Protein AF-0000000074693958 (afdb_homodimer)

Sequence (284 aa):
METLSELQTKTRKVGLLSASKRSFFAANQPAAGAGHENVNGAVVKQLIEEVLVRTLTDVTYDQTVCRDLSLRISEEVKSQVKQLGFDRYKIVCITHIGSKMSQGIKIGSLCCWDANNDNFTECSFANRSLFAVTLVFGVYQEMETLSELQTKTRKVGLLSASKRSFFAANQPAAGAGHENVNGAVVKQLIEEVLVRTLTDVTYDQTVCRDLSLRISEEVKSQVKQLGFDRYKIVCITHIGSKMSQGIKIGSLCCWDANNDNFTECSFANRSLFAVTLVFGVYQE

Nearest PDB structures (foldseek):
  8glv-assembly1_AS  TM=9.065E-01  e=3.228E-11  Chlamydomonas reinhardtii
  8j07-assembly1_r7  TM=9.419E-01  e=4.448E-11  Homo sapiens
  8j07-assembly1_l7  TM=9.628E-01  e=2.072E-10  Homo sapiens
  8glv-assembly1_Lr  TM=9.361E-01  e=6.161E-10  Chlamydomonas reinhardtii
  8rgi-assembly1_B  TM=8.804E-01  e=2.221E-09  Homo sapiens

pLDDT: mean 76.12, std 27.65, range [22.28, 98.69]

Foldseek 3Di:
DPDPPDPPPPPVCLVDPPPPPPVCVPPCPDDPDDPLPFLPQVVLQVLLVVLCCVQPQPPADDDVVVVVSQVVSQVVSVVVSVVVPNVQWDKDKGKDKDFSVDPDDDDDDDDDADSHRKDKYKDKDDDPTMIMIMMMIIHGHD/DPDPPDPPPPPVCLVDPPPPPVVCVPPCPDDPDDPLPFLPQVVLQVLLVVLCCVQPQPPADDDVVVVVSQVVSQVVSVVVSVVVPNVQWDKDKGKDKAFSVDPDDDDDDDDDADSHRKDKYKDKDDDPTMIMIMMMIIHGHD

Radius of gyration: 20.68 Å; Cα contacts (8 Å, |Δi|>4): 463; chains: 2; bounding box: 77×60×39 Å

Secondary structure (DSSP, 8-state):
---S-------------------GGGS----S-S------HHHHHHHHHHHHHHHHTTPPP-HHHHHHHHHHHHHHHHHHHHTT--TTEEEEEEEEEEETTSS-EEEEEEEES-TTT-EEEEEEEE-SSEEEEEEEEEEE--/---S----------------S--GGGS----S-S------HHHHHHHHHHHHHHHHTTPPP-HHHHHHHHHHHHHHHHHHHHHT--TTEEEEEEEEEEETTSS-EEEEEEEES-TTT-EEEEEEEE-SSEEEEEEEEEEE--

Organism: Acropora cervicornis (NCBI:txid6130)

Structure (mmCIF, N/CA/C/O backbone):
data_AF-0000000074693958-model_v1
#
loop_
_entity.id
_entity.type
_entity.pdbx_description
1 polymer 'Dynein light chain Tctex-type 5-B'
#
loop_
_atom_site.group_PDB
_atom_site.id
_atom_site.type_symbol
_atom_site.label_atom_id
_atom_site.label_alt_id
_atom_site.label_comp_id
_atom_site.label_asym_id
_atom_site.label_entity_id
_atom_site.label_seq_id
_atom_site.pdbx_PDB_ins_code
_atom_site.Cartn_x
_atom_site.Cartn_y
_atom_site.Cartn_z
_atom_site.occupancy
_atom_site.B_iso_or_equiv
_atom_site.auth_seq_id
_atom_site.auth_comp_id
_atom_site.auth_asym_id
_atom_site.auth_atom_id
_atom_site.pdbx_PDB_model_num
ATOM 1 N N . MET A 1 1 ? -40.531 29.688 17.844 1 28.61 1 MET A N 1
ATOM 2 C CA . MET A 1 1 ? -40.969 28.969 16.656 1 28.61 1 MET A CA 1
ATOM 3 C C . MET A 1 1 ? -39.906 29.016 15.57 1 28.61 1 MET A C 1
ATOM 5 O O . MET A 1 1 ? -40.062 29.766 14.594 1 28.61 1 MET A O 1
ATOM 9 N N . GLU A 1 2 ? -38.594 29.219 16.016 1 35.44 2 GLU A N 1
ATOM 10 C CA . GLU A 1 2 ? -37.312 29.422 15.32 1 35.44 2 GLU A CA 1
ATOM 11 C C . GLU A 1 2 ? -37.062 28.344 14.273 1 35.44 2 GLU A C 1
ATOM 13 O O . GLU A 1 2 ? -37.062 27.156 14.586 1 35.44 2 GLU A O 1
ATOM 18 N N . THR A 1 3 ? -37.438 28.609 13.062 1 31.28 3 THR A N 1
ATOM 19 C CA . THR A 1 3 ? -37.625 27.859 11.828 1 31.28 3 THR A CA 1
ATOM 20 C C . THR A 1 3 ? -36.406 27.047 11.477 1 31.28 3 THR A C 1
ATOM 22 O O . THR A 1 3 ? -35.281 27.375 11.914 1 31.28 3 THR A O 1
ATOM 25 N N . LEU A 1 4 ? -36.5 25.734 10.984 1 33 4 LEU A N 1
ATOM 26 C CA . LEU A 1 4 ? -35.812 24.594 10.367 1 33 4 LEU A CA 1
ATOM 27 C C . LEU A 1 4 ? -34.844 25.047 9.297 1 33 4 LEU A C 1
ATOM 29 O O . LEU A 1 4 ? -34.219 24.234 8.625 1 33 4 LEU A O 1
ATOM 33 N N . SER A 1 5 ? -34.781 26.266 8.883 1 29.69 5 SER A N 1
ATOM 34 C CA . SER A 1 5 ? -34.188 26.703 7.617 1 29.69 5 SER A CA 1
ATOM 35 C C . SER A 1 5 ? -32.656 26.5 7.637 1 29.69 5 SER A C 1
ATOM 37 O O . SER A 1 5 ? -32.094 26.031 6.656 1 29.69 5 SER A O 1
ATOM 39 N N . GLU A 1 6 ? -31.938 27.391 8.359 1 29.98 6 GLU A N 1
ATOM 40 C CA . GLU A 1 6 ? -30.594 27.812 7.945 1 29.98 6 GLU A CA 1
ATOM 41 C C . GLU A 1 6 ? -29.578 26.703 8.148 1 29.98 6 GLU A C 1
ATOM 43 O O . GLU A 1 6 ? -28.375 26.984 8.289 1 29.98 6 GLU A O 1
ATOM 48 N N . LEU A 1 7 ? -29.938 25.609 8.68 1 28.64 7 LEU A N 1
ATOM 49 C CA . LEU A 1 7 ? -28.891 24.625 8.914 1 28.64 7 LEU A CA 1
ATOM 50 C C . LEU A 1 7 ? -28.156 24.297 7.617 1 28.64 7 LEU A C 1
ATOM 52 O O . LEU A 1 7 ? -28.609 23.438 6.848 1 28.64 7 LEU A O 1
ATOM 56 N N . GLN A 1 8 ? -28.031 25.297 6.777 1 26.12 8 GLN A N 1
ATOM 57 C CA . GLN A 1 8 ? -27.266 25.094 5.555 1 26.12 8 GLN A CA 1
ATOM 58 C C . GLN A 1 8 ? -25.938 24.391 5.852 1 26.12 8 GLN A C 1
ATOM 60 O O . GLN A 1 8 ? -25.156 24.859 6.684 1 26.12 8 GLN A O 1
ATOM 65 N N . THR A 1 9 ? -25.938 23.109 5.68 1 28.58 9 THR A N 1
ATOM 66 C CA . THR A 1 9 ? -24.922 22.078 5.805 1 28.58 9 THR A CA 1
ATOM 67 C C . THR A 1 9 ? -23.641 22.484 5.086 1 28.58 9 THR A C 1
ATOM 69 O O . THR A 1 9 ? -23.641 22.672 3.867 1 28.58 9 THR A O 1
ATOM 72 N N . LYS A 1 10 ? -22.875 23.359 5.691 1 30.56 10 LYS A N 1
ATOM 73 C CA . LYS A 1 10 ? -21.531 23.719 5.238 1 30.56 10 LYS A CA 1
ATOM 74 C C . LYS A 1 10 ? -20.797 22.484 4.723 1 30.56 10 LYS A C 1
ATOM 76 O O . LYS A 1 10 ? -20.453 21.594 5.496 1 30.56 10 LYS A O 1
ATOM 81 N N . THR A 1 11 ? -21.203 21.938 3.578 1 25.38 11 THR A N 1
ATOM 82 C CA . THR A 1 11 ? -20.484 20.922 2.822 1 25.38 11 THR A CA 1
ATOM 83 C C . THR A 1 11 ? -19.047 21.359 2.576 1 25.38 11 THR A C 1
ATOM 85 O O . THR A 1 11 ? -18.797 22.328 1.842 1 25.38 11 THR A O 1
ATOM 88 N N . ARG A 1 12 ? -18.328 21.641 3.629 1 22.28 12 ARG A N 1
ATOM 89 C CA . ARG A 1 12 ? -16.922 21.906 3.385 1 22.28 12 ARG A CA 1
ATOM 90 C C . ARG A 1 12 ? -16.359 20.953 2.332 1 22.28 12 ARG A C 1
ATOM 92 O O . ARG A 1 12 ? -16.484 19.734 2.465 1 22.28 12 ARG A O 1
ATOM 99 N N . LYS A 1 13 ? -16.188 21.453 1.141 1 24.94 13 LYS A N 1
ATOM 100 C CA . LYS A 1 13 ? -15.531 20.828 -0.01 1 24.94 13 LYS A CA 1
ATOM 101 C C . LYS A 1 13 ? -14.234 20.141 0.397 1 24.94 13 LYS A C 1
ATOM 103 O O . LYS A 1 13 ? -13.289 20.812 0.833 1 24.94 13 LYS A O 1
ATOM 108 N N . VAL A 1 14 ? -14.352 19.125 1.101 1 25.2 14 VAL A N 1
ATOM 109 C CA . VAL A 1 14 ? -13.164 18.281 1.173 1 25.2 14 VAL A CA 1
ATOM 110 C C . VAL A 1 14 ? -12.469 18.25 -0.189 1 25.2 14 VAL A C 1
ATOM 112 O O . VAL A 1 14 ? -13.109 17.953 -1.207 1 25.2 14 VAL A O 1
ATOM 115 N N . GLY A 1 15 ? -11.664 19.234 -0.42 1 26.53 15 GLY A N 1
ATOM 116 C CA . GLY A 1 15 ? -10.852 19.172 -1.626 1 26.53 15 GLY A CA 1
ATOM 117 C C . GLY A 1 15 ? -10.492 17.75 -2.023 1 26.53 15 GLY A C 1
ATOM 118 O O . GLY A 1 15 ? -9.75 17.078 -1.312 1 26.53 15 GLY A O 1
ATOM 119 N N . LEU A 1 16 ? -11.406 17.016 -2.398 1 27.94 16 LEU A N 1
ATOM 120 C CA . LEU A 1 16 ? -11.406 15.68 -2.988 1 27.94 16 LEU A CA 1
ATOM 121 C C . LEU A 1 16 ? -10.266 15.531 -3.992 1 27.94 16 LEU A C 1
ATOM 123 O O . LEU A 1 16 ? -9.93 16.484 -4.699 1 27.94 16 LEU A O 1
ATOM 127 N N . LEU A 1 17 ? -9.609 14.359 -3.865 1 29.16 17 LEU A N 1
ATOM 128 C CA . LEU A 1 17 ? -8.734 13.703 -4.828 1 29.16 17 LEU A CA 1
ATOM 129 C C . LEU A 1 17 ? -9.266 13.875 -6.25 1 29.16 17 LEU A C 1
ATOM 131 O O . LEU A 1 17 ? -10.391 13.477 -6.543 1 29.16 17 LEU A O 1
ATOM 135 N N . SER A 1 18 ? -9.172 14.969 -6.707 1 26.44 18 SER A N 1
ATOM 136 C CA . SER A 1 18 ? -9.461 14.945 -8.133 1 26.44 18 SER A CA 1
ATOM 137 C C . SER A 1 18 ? -8.883 13.703 -8.797 1 26.44 18 SER A C 1
ATOM 139 O O . SER A 1 18 ? -7.68 13.445 -8.711 1 26.44 18 SER A O 1
ATOM 141 N N . ALA A 1 19 ? -9.703 12.742 -8.914 1 26.73 19 ALA A N 1
ATOM 142 C CA . ALA A 1 19 ? -9.523 11.57 -9.766 1 26.73 19 ALA A CA 1
ATOM 143 C C . ALA A 1 19 ? -9.07 11.977 -11.164 1 26.73 19 ALA A C 1
ATOM 145 O O . ALA A 1 19 ? -9.875 12.438 -11.977 1 26.73 19 ALA A O 1
ATOM 146 N N . SER A 1 20 ? -8.227 12.773 -11.359 1 24.67 20 SER A N 1
ATOM 147 C CA . SER A 1 20 ? -7.812 12.617 -12.742 1 24.67 20 SER A CA 1
ATOM 148 C C . SER A 1 20 ? -7.617 11.148 -13.102 1 24.67 20 SER A C 1
ATOM 150 O O . SER A 1 20 ? -7.109 10.367 -12.289 1 24.67 20 SER A O 1
ATOM 152 N N . LYS A 1 21 ? -8.445 10.625 -14.047 1 26.94 21 LYS A N 1
ATOM 153 C CA . LYS A 1 21 ? -8.539 9.297 -14.656 1 26.94 21 LYS A CA 1
ATOM 154 C C . LYS A 1 21 ? -7.16 8.742 -15 1 26.94 21 LYS A C 1
ATOM 156 O O . LYS A 1 21 ? -7.043 7.758 -15.727 1 26.94 21 LYS A O 1
ATOM 161 N N . ARG A 1 22 ? -6.18 9.359 -14.727 1 28.16 22 ARG A N 1
ATOM 162 C CA . ARG A 1 22 ? -5.188 8.453 -15.297 1 28.16 22 ARG A CA 1
ATOM 163 C C . ARG A 1 22 ? -5.305 7.062 -14.68 1 28.16 22 ARG A C 1
ATOM 165 O O . ARG A 1 22 ? -4.855 6.836 -13.555 1 28.16 22 ARG A O 1
ATOM 172 N N . SER A 1 23 ? -6.52 6.527 -14.516 1 28.45 23 SER A N 1
ATOM 173 C CA . SER A 1 23 ? -6.871 5.121 -14.336 1 28.45 23 SER A CA 1
ATOM 174 C C . SER A 1 23 ? -5.91 4.211 -15.086 1 28.45 23 SER A C 1
ATOM 176 O O . SER A 1 23 ? -5.973 4.113 -16.312 1 28.45 23 SER A O 1
ATOM 178 N N . PHE A 1 24 ? -4.703 4.387 -14.914 1 30.59 24 PHE A N 1
ATOM 179 C CA . PHE A 1 24 ? -3.906 3.438 -15.68 1 30.59 24 PHE A CA 1
ATOM 180 C C . PHE A 1 24 ? -4.504 2.037 -15.602 1 30.59 24 PHE A C 1
ATOM 182 O O . PHE A 1 24 ? -3.906 1.073 -16.078 1 30.59 24 PHE A O 1
ATOM 189 N N . PHE A 1 25 ? -5.215 1.8 -14.461 1 33.72 25 PHE A N 1
ATOM 190 C CA . PHE A 1 25 ? -5.801 0.468 -14.383 1 33.72 25 PHE A CA 1
ATOM 191 C C . PHE A 1 25 ? -6.816 0.25 -15.492 1 33.72 25 PHE A C 1
ATOM 193 O O . PHE A 1 25 ? -7.68 -0.624 -15.391 1 33.72 25 PHE A O 1
ATOM 200 N N . ALA A 1 26 ? -7.105 1.228 -16.297 1 30.45 26 ALA A N 1
ATOM 201 C CA . ALA A 1 26 ? -8.203 0.983 -17.219 1 30.45 26 ALA A CA 1
ATOM 202 C C . ALA A 1 26 ? -7.949 -0.271 -18.047 1 30.45 26 ALA A C 1
ATOM 204 O O . ALA A 1 26 ? -8.758 -0.628 -18.906 1 30.45 26 ALA A O 1
ATOM 205 N N . ALA A 1 27 ? -6.609 -0.495 -18.312 1 31.84 27 ALA A N 1
ATOM 206 C CA . ALA A 1 27 ? -6.668 -1.257 -19.562 1 31.84 27 ALA A CA 1
ATOM 207 C C . ALA A 1 27 ? -7.586 -2.469 -19.422 1 31.84 27 ALA A C 1
ATOM 209 O O . ALA A 1 27 ? -8.586 -2.586 -20.125 1 31.84 27 ALA A O 1
ATOM 210 N N . ASN A 1 28 ? -6.832 -3.688 -19.438 1 31.3 28 ASN A N 1
ATOM 211 C CA . ASN A 1 28 ? -7.434 -4.91 -19.953 1 31.3 28 ASN A CA 1
ATOM 212 C C . ASN A 1 28 ? -8.406 -5.523 -18.953 1 31.3 28 ASN A C 1
ATOM 214 O O . ASN A 1 28 ? -7.984 -6.059 -17.922 1 31.3 28 ASN A O 1
ATOM 218 N N . GLN A 1 29 ? -9.367 -4.707 -18.531 1 33.81 29 GLN A N 1
ATOM 219 C CA . GLN A 1 29 ? -10.438 -5.457 -17.891 1 33.81 29 GLN A CA 1
ATOM 220 C C . GLN A 1 29 ? -10.758 -6.738 -18.656 1 33.81 29 GLN A C 1
ATOM 222 O O . GLN A 1 29 ? -11.188 -6.684 -19.812 1 33.81 29 GLN A O 1
ATOM 227 N N . PRO A 1 30 ? -10.023 -7.809 -18.438 1 34.34 30 PRO A N 1
ATOM 228 C CA . PRO A 1 30 ? -10.43 -8.961 -19.25 1 34.34 30 PRO A CA 1
ATOM 229 C C . PRO A 1 30 ? -11.945 -9.133 -19.328 1 34.34 30 PRO A C 1
ATOM 231 O O . PRO A 1 30 ? -12.664 -8.664 -18.438 1 34.34 30 PRO A O 1
ATOM 234 N N . ALA A 1 31 ? -12.492 -9.469 -20.469 1 32.38 31 ALA A N 1
ATOM 235 C CA . ALA A 1 31 ? -13.828 -9.953 -20.812 1 32.38 31 ALA A CA 1
ATOM 236 C C . ALA A 1 31 ? -14.359 -10.906 -19.75 1 32.38 31 ALA A C 1
ATOM 238 O O . ALA A 1 31 ? -13.578 -11.547 -19.031 1 32.38 31 ALA A O 1
ATOM 239 N N . ALA A 1 32 ? -15.641 -10.883 -19.297 1 35.19 32 ALA A N 1
ATOM 240 C CA . ALA A 1 32 ? -16.516 -11.781 -18.562 1 35.19 32 ALA A CA 1
ATOM 241 C C . ALA A 1 32 ? -16.188 -13.242 -18.859 1 35.19 32 ALA A C 1
ATOM 243 O O . ALA A 1 32 ? -17.016 -13.961 -19.438 1 35.19 32 ALA A O 1
ATOM 244 N N . GLY A 1 33 ? -15.125 -13.555 -19.422 1 34.38 33 GLY A N 1
ATOM 245 C CA . GLY A 1 33 ? -15.227 -14.938 -19.859 1 34.38 33 GLY A CA 1
ATOM 246 C C . GLY A 1 33 ? -15.539 -15.898 -18.719 1 34.38 33 GLY A C 1
ATOM 247 O O . GLY A 1 33 ? -15.617 -15.5 -17.562 1 34.38 33 GLY A O 1
ATOM 248 N N . ALA A 1 34 ? -15.156 -17.25 -18.734 1 36.66 34 ALA A N 1
ATOM 249 C CA . ALA A 1 34 ? -15.492 -18.438 -17.953 1 36.66 34 ALA A CA 1
ATOM 250 C C . ALA A 1 34 ? -15.266 -18.203 -16.453 1 36.66 34 ALA A C 1
ATOM 252 O O . ALA A 1 34 ? -14.461 -17.344 -16.078 1 36.66 34 ALA A O 1
ATOM 253 N N . GLY A 1 35 ? -16.062 -18.797 -15.383 1 38.72 35 GLY A N 1
ATOM 254 C CA . GLY A 1 35 ? -16.406 -18.734 -13.969 1 38.72 35 GLY A CA 1
ATOM 255 C C . GLY A 1 35 ? -15.18 -18.609 -13.07 1 38.72 35 GLY A C 1
ATOM 256 O O . GLY A 1 35 ? -15.227 -18.984 -11.898 1 38.72 35 GLY A O 1
ATOM 257 N N . HIS A 1 36 ? -14 -18.562 -13.484 1 47.47 36 HIS A N 1
ATOM 258 C CA . HIS A 1 36 ? -12.977 -18.453 -12.445 1 47.47 36 HIS A CA 1
ATOM 259 C C . HIS A 1 36 ? -13.211 -17.25 -11.555 1 47.47 36 HIS A C 1
ATOM 261 O O . HIS A 1 36 ? -13.477 -16.141 -12.055 1 47.47 36 HIS A O 1
ATOM 267 N N . GLU A 1 37 ? -13.898 -17.5 -10.414 1 55.03 37 GLU A N 1
ATOM 268 C CA . GLU A 1 37 ? -14.289 -16.484 -9.445 1 55.03 37 GLU A CA 1
ATOM 269 C C . GLU A 1 37 ? -13.141 -15.516 -9.172 1 55.03 37 GLU A C 1
ATOM 271 O O . GLU A 1 37 ? -12.211 -15.844 -8.438 1 55.03 37 GLU A O 1
ATOM 276 N N . ASN A 1 38 ? -12.664 -14.727 -10.117 1 68.06 38 ASN A N 1
ATOM 277 C CA . ASN A 1 38 ? -11.773 -13.602 -9.859 1 68.06 38 ASN A CA 1
ATOM 278 C C . ASN A 1 38 ? -12.164 -12.844 -8.586 1 68.06 38 ASN A C 1
ATOM 280 O O . ASN A 1 38 ? -13.312 -12.938 -8.141 1 68.06 38 ASN A O 1
ATOM 284 N N . VAL A 1 39 ? -11.117 -12.461 -7.84 1 73.69 39 VAL A N 1
ATOM 285 C CA . VAL A 1 39 ? -11.438 -11.594 -6.711 1 73.69 39 VAL A CA 1
ATOM 286 C C . VAL A 1 39 ? -12.422 -10.516 -7.148 1 73.69 39 VAL A C 1
ATOM 288 O O . VAL A 1 39 ? -12.102 -9.688 -8 1 73.69 39 VAL A O 1
ATOM 291 N N . ASN A 1 40 ? -13.773 -10.727 -6.863 1 83.88 40 ASN A N 1
ATOM 292 C CA . ASN A 1 40 ? -14.828 -9.773 -7.199 1 83.88 40 ASN A CA 1
ATOM 293 C C . ASN A 1 40 ? -14.562 -8.406 -6.574 1 83.88 40 ASN A C 1
ATOM 295 O O . ASN A 1 40 ? -14.766 -8.219 -5.371 1 83.88 40 ASN A O 1
ATOM 299 N N . GLY A 1 41 ? -14.102 -7.445 -7.355 1 89.5 41 GLY A N 1
ATOM 300 C CA . GLY A 1 41 ? -13.734 -6.117 -6.895 1 89.5 41 GLY A CA 1
ATOM 301 C C . GLY A 1 41 ? -14.875 -5.387 -6.207 1 89.5 41 GLY A C 1
ATOM 302 O O . GLY A 1 41 ? -14.664 -4.719 -5.191 1 89.5 41 GLY A O 1
ATOM 303 N N . ALA A 1 42 ? -16.078 -5.578 -6.672 1 91.5 42 ALA A N 1
ATOM 304 C CA . ALA A 1 42 ? -17.219 -4.883 -6.09 1 91.5 42 ALA A CA 1
ATOM 305 C C . ALA A 1 42 ? -17.531 -5.402 -4.691 1 91.5 42 ALA A C 1
ATOM 307 O O . ALA A 1 42 ? -17.812 -4.617 -3.777 1 91.5 42 ALA A O 1
ATOM 308 N N . VAL A 1 43 ? -17.531 -6.707 -4.531 1 94 43 VAL A N 1
ATOM 309 C CA . VAL A 1 43 ? -17.812 -7.316 -3.232 1 94 43 VAL A CA 1
ATOM 310 C C . VAL A 1 43 ? -16.719 -6.922 -2.24 1 94 43 VAL A C 1
ATOM 312 O O . VAL A 1 43 ? -17.016 -6.559 -1.099 1 94 43 VAL A O 1
ATOM 315 N N . VAL A 1 44 ? -15.469 -6.984 -2.664 1 96 44 VAL A N 1
ATOM 316 C CA . VAL A 1 44 ? -14.336 -6.637 -1.804 1 96 44 VAL A CA 1
ATOM 317 C C . VAL A 1 44 ? -14.43 -5.164 -1.409 1 96 44 VAL A C 1
ATOM 319 O O . VAL A 1 44 ? -14.188 -4.809 -0.252 1 96 44 VAL A O 1
ATOM 322 N N . LYS A 1 45 ? -14.852 -4.379 -2.33 1 96.88 45 LYS A N 1
ATOM 323 C CA . LYS A 1 45 ? -14.977 -2.949 -2.047 1 96.88 45 LYS A CA 1
ATOM 324 C C . LYS A 1 45 ? -16.031 -2.688 -0.978 1 96.88 45 LYS A C 1
ATOM 326 O O . LYS A 1 45 ? -15.812 -1.896 -0.059 1 96.88 45 LYS A O 1
ATOM 331 N N . GLN A 1 46 ? -17.125 -3.268 -1.158 1 97.44 46 GLN A N 1
ATOM 332 C CA . GLN A 1 46 ? -18.188 -3.107 -0.174 1 97.44 46 GLN A CA 1
ATOM 333 C C . GLN A 1 46 ? -17.734 -3.572 1.207 1 97.44 46 GLN A C 1
ATOM 335 O O . GLN A 1 46 ? -18.047 -2.928 2.215 1 97.44 46 GLN A O 1
ATOM 340 N N . LEU A 1 47 ? -17.078 -4.676 1.203 1 97.38 47 LEU A N 1
ATOM 341 C CA . LEU A 1 47 ? -16.547 -5.215 2.447 1 97.38 47 LEU A CA 1
ATOM 342 C C . LEU A 1 47 ? -15.602 -4.219 3.111 1 97.38 47 LEU A C 1
ATOM 344 O O . LEU A 1 47 ? -15.719 -3.943 4.309 1 97.38 47 LEU A O 1
ATOM 348 N N . ILE A 1 48 ? -14.656 -3.648 2.387 1 98.31 48 ILE A N 1
ATOM 349 C CA . ILE A 1 48 ? -13.695 -2.68 2.912 1 98.31 48 ILE A CA 1
ATOM 350 C C . ILE A 1 48 ? -14.445 -1.466 3.463 1 98.31 48 ILE A C 1
ATOM 352 O O . ILE A 1 48 ? -14.164 -1.005 4.57 1 98.31 48 ILE A O 1
ATOM 356 N N . GLU A 1 49 ? -15.391 -0.985 2.697 1 98.31 49 GLU A N 1
ATOM 357 C CA . GLU A 1 49 ? -16.156 0.198 3.092 1 98.31 49 GLU A CA 1
ATOM 358 C C . GLU A 1 49 ? -16.859 -0.02 4.43 1 98.31 49 GLU A C 1
ATOM 360 O O . GLU A 1 49 ? -16.812 0.848 5.305 1 98.31 49 GLU A O 1
ATOM 365 N N . GLU A 1 50 ? -17.453 -1.125 4.516 1 98.5 50 GLU A N 1
ATOM 366 C CA . GLU A 1 50 ? -18.156 -1.44 5.754 1 98.5 50 GLU A CA 1
ATOM 367 C C . GLU A 1 50 ? -17.219 -1.452 6.945 1 98.5 50 GLU A C 1
ATOM 369 O O . GLU A 1 50 ? -17.531 -0.918 8.008 1 98.5 50 GLU A O 1
ATOM 374 N N . VAL A 1 51 ? -16.047 -2.09 6.82 1 98.69 51 VAL A N 1
ATOM 375 C CA . VAL A 1 51 ? -15.078 -2.162 7.898 1 98.69 51 VAL A CA 1
ATOM 376 C C . VAL A 1 51 ? -14.594 -0.757 8.258 1 98.69 51 VAL A C 1
ATOM 378 O O . VAL A 1 51 ? -14.492 -0.407 9.43 1 98.69 51 VAL A O 1
ATOM 381 N N . LEU A 1 52 ? -14.305 0.114 7.27 1 98.62 52 LEU A N 1
ATOM 382 C CA . LEU A 1 52 ? -13.805 1.466 7.496 1 98.62 52 LEU A CA 1
ATOM 383 C C . LEU A 1 52 ? -14.852 2.322 8.203 1 98.62 52 LEU A C 1
ATOM 385 O O . LEU A 1 52 ? -14.547 2.998 9.188 1 98.62 52 LEU A O 1
ATOM 389 N N . VAL A 1 53 ? -16.078 2.273 7.746 1 98.38 53 VAL A N 1
ATOM 390 C CA . VAL A 1 53 ? -17.156 3.088 8.305 1 98.38 53 VAL A CA 1
ATOM 391 C C . VAL A 1 53 ? -17.422 2.686 9.75 1 98.38 53 VAL A C 1
ATOM 393 O O . VAL A 1 53 ? -17.469 3.539 10.641 1 98.38 53 VAL A O 1
ATOM 396 N N . ARG A 1 54 ? -17.5 1.421 9.969 1 98.25 54 ARG A N 1
ATOM 397 C CA . ARG A 1 54 ? -17.797 0.906 11.305 1 98.25 54 ARG A CA 1
ATOM 398 C C . ARG A 1 54 ? -16.672 1.248 12.273 1 98.25 54 ARG A C 1
ATOM 400 O O . ARG A 1 54 ? -16.922 1.574 13.438 1 98.25 54 ARG A O 1
ATOM 407 N N . THR A 1 55 ? -15.438 1.19 11.844 1 98.38 55 THR A N 1
ATOM 408 C CA . THR A 1 55 ? -14.281 1.301 12.734 1 98.38 55 THR A CA 1
ATOM 409 C C . THR A 1 55 ? -13.883 2.762 12.93 1 98.38 55 THR A C 1
ATOM 411 O O . THR A 1 55 ? -13.414 3.145 14 1 98.38 55 THR A O 1
ATOM 414 N N . LEU A 1 56 ? -14.094 3.645 11.922 1 98.06 56 LEU A N 1
ATOM 415 C CA . LEU A 1 56 ? -13.383 4.918 11.945 1 98.06 56 LEU A CA 1
ATOM 416 C C . LEU A 1 56 ? -14.359 6.086 12.016 1 98.06 56 LEU A C 1
ATOM 418 O O . LEU A 1 56 ? -13.953 7.227 12.242 1 98.06 56 LEU A O 1
ATOM 422 N N . THR A 1 57 ? -15.68 5.938 11.797 1 97.75 57 THR A N 1
ATOM 423 C CA . THR A 1 57 ? -16.641 7.027 11.688 1 97.75 57 THR A CA 1
ATOM 424 C C . THR A 1 57 ? -16.547 7.957 12.891 1 97.75 57 THR A C 1
ATOM 426 O O . THR A 1 57 ? -16.531 9.18 12.742 1 97.75 57 THR A O 1
ATOM 429 N N . ASP A 1 58 ? -16.328 7.469 14.078 1 97.19 58 ASP A N 1
ATOM 430 C CA . ASP A 1 58 ? -16.344 8.289 15.281 1 97.19 58 ASP A CA 1
ATOM 431 C C . ASP A 1 58 ? -14.953 8.398 15.898 1 97.19 58 ASP A C 1
ATOM 433 O O . ASP A 1 58 ? -14.82 8.742 17.078 1 97.19 58 ASP A O 1
ATOM 437 N N . VAL A 1 59 ? -13.984 8.047 15.148 1 97.06 59 VAL A N 1
ATOM 438 C CA . VAL A 1 59 ? -12.625 8.086 15.672 1 97.06 59 VAL A CA 1
ATOM 439 C C . VAL A 1 59 ? -11.977 9.43 15.328 1 97.06 59 VAL A C 1
ATOM 441 O O . VAL A 1 59 ? -12.109 9.922 14.211 1 97.06 59 VAL A O 1
ATOM 444 N N . THR A 1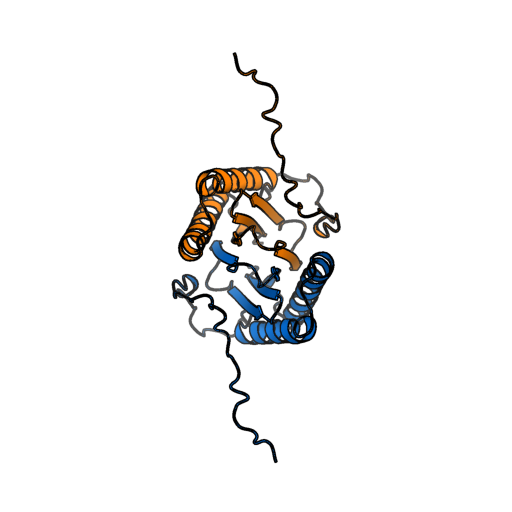 60 ? -11.391 10.109 16.344 1 95.69 60 THR A N 1
ATOM 445 C CA . THR A 1 60 ? -10.555 11.281 16.109 1 95.69 60 THR A CA 1
ATOM 446 C C . THR A 1 60 ? -9.094 10.875 15.953 1 95.69 60 THR A C 1
ATOM 448 O O . THR A 1 60 ? -8.586 10.031 16.703 1 95.69 60 THR A O 1
ATOM 451 N N . TYR A 1 61 ? -8.492 11.547 15.109 1 93.19 61 TYR A N 1
ATOM 452 C CA . TYR A 1 61 ? -7.125 11.148 14.789 1 93.19 61 TYR A CA 1
ATOM 453 C C . TYR A 1 61 ? -6.223 11.266 16.016 1 93.19 61 TYR A C 1
ATOM 455 O O . TYR A 1 61 ? -6.172 12.312 16.656 1 93.19 61 TYR A O 1
ATOM 463 N N . ASP A 1 62 ? -5.559 10.203 16.266 1 93.31 62 ASP A N 1
ATOM 464 C CA . ASP A 1 62 ? -4.484 10.039 17.25 1 93.31 62 ASP A CA 1
ATOM 465 C C . ASP A 1 62 ? -3.441 9.039 16.75 1 93.31 62 ASP A C 1
ATOM 467 O O . ASP A 1 62 ? -3.781 7.926 16.344 1 93.31 62 ASP A O 1
ATOM 471 N N . GLN A 1 63 ? -2.254 9.445 16.812 1 89.25 63 GLN A N 1
ATOM 472 C CA . GLN A 1 63 ? -1.194 8.672 16.172 1 89.25 63 GLN A CA 1
ATOM 473 C C . GLN A 1 63 ? -1.176 7.234 16.703 1 89.25 63 GLN A C 1
ATOM 475 O O . GLN A 1 63 ? -1.084 6.285 15.922 1 89.25 63 GLN A O 1
ATOM 480 N N . THR A 1 64 ? -1.16 7.074 17.969 1 92.81 64 THR A N 1
ATOM 481 C CA . THR A 1 64 ? -1.081 5.754 18.578 1 92.81 64 THR A CA 1
ATOM 482 C C . THR A 1 64 ? -2.328 4.93 18.266 1 92.81 64 THR A C 1
ATOM 484 O O . THR A 1 64 ? -2.229 3.758 17.891 1 92.81 64 THR A O 1
ATOM 487 N N . VAL A 1 65 ? -3.473 5.555 18.375 1 95.5 65 VAL A N 1
ATOM 488 C CA . VAL A 1 65 ? -4.742 4.887 18.109 1 95.5 65 VAL A CA 1
ATOM 489 C C . VAL A 1 65 ? -4.805 4.461 16.641 1 95.5 65 VAL A C 1
ATOM 491 O O . VAL A 1 65 ? -5.188 3.332 16.328 1 95.5 65 VAL A O 1
ATOM 494 N N . CYS A 1 66 ? -4.359 5.348 15.805 1 94.56 66 CYS A N 1
ATOM 495 C CA . CYS A 1 66 ? -4.488 5.094 14.375 1 94.56 66 CYS A CA 1
ATOM 496 C C . CYS A 1 66 ? -3.49 4.035 13.914 1 94.56 66 CYS A C 1
ATOM 498 O O . CYS A 1 66 ? -3.742 3.318 12.945 1 94.56 66 CYS A O 1
ATOM 500 N N . ARG A 1 67 ? -2.424 3.879 14.602 1 93.44 67 ARG A N 1
ATOM 501 C CA . ARG A 1 67 ? -1.513 2.775 14.312 1 93.44 67 ARG A CA 1
ATOM 502 C C . ARG A 1 67 ? -2.182 1.431 14.578 1 93.44 67 ARG A C 1
ATOM 504 O O . ARG A 1 67 ? -2.154 0.54 13.727 1 93.44 67 ARG A O 1
ATOM 511 N N . ASP A 1 68 ? -2.775 1.378 15.719 1 97.31 68 ASP A N 1
ATOM 512 C CA . ASP A 1 68 ? -3.453 0.142 16.094 1 97.31 68 ASP A CA 1
ATOM 513 C C . ASP A 1 68 ? -4.625 -0.146 15.164 1 97.31 68 ASP A C 1
ATOM 515 O O . ASP A 1 68 ? -4.832 -1.289 14.75 1 97.31 68 ASP A O 1
ATOM 519 N N . LEU A 1 69 ? -5.375 0.875 14.867 1 97.81 69 LEU A N 1
ATOM 520 C CA . LEU A 1 69 ? -6.562 0.703 14.039 1 97.81 69 LEU A CA 1
ATOM 521 C C . LEU A 1 69 ? -6.18 0.296 12.617 1 97.81 69 LEU A C 1
ATOM 523 O O . LEU A 1 69 ? -6.895 -0.472 11.977 1 97.81 69 LEU A O 1
ATOM 527 N N . SER A 1 70 ? -5.109 0.842 12.094 1 97.69 70 SER A N 1
ATOM 528 C CA . SER A 1 70 ? -4.684 0.462 10.75 1 97.69 70 SER A CA 1
ATOM 529 C C . SER A 1 70 ? -4.387 -1.032 10.664 1 97.69 70 SER A C 1
ATOM 531 O O . SER A 1 70 ? -4.762 -1.69 9.695 1 97.69 70 SER A O 1
ATOM 533 N N . LEU A 1 71 ? -3.766 -1.589 11.711 1 97.19 71 LEU A N 1
ATOM 534 C CA . LEU A 1 71 ? -3.473 -3.018 11.766 1 97.19 71 LEU A CA 1
ATOM 535 C C . LEU A 1 71 ? -4.754 -3.83 11.898 1 97.19 71 LEU A C 1
ATOM 537 O O . LEU A 1 71 ? -4.934 -4.836 11.211 1 97.19 71 LEU A O 1
ATOM 541 N N . ARG A 1 72 ? -5.566 -3.355 12.719 1 98.19 72 ARG A N 1
ATOM 542 C CA . ARG A 1 72 ? -6.82 -4.055 12.969 1 98.19 72 ARG A CA 1
ATOM 543 C C . ARG A 1 72 ? -7.684 -4.098 11.711 1 98.19 72 ARG A C 1
ATOM 545 O O . ARG A 1 72 ? -8.258 -5.133 11.383 1 98.19 72 ARG A O 1
ATOM 552 N N . ILE A 1 73 ? -7.781 -2.986 11.07 1 98.62 73 ILE A N 1
ATOM 553 C CA . ILE A 1 73 ? -8.562 -2.912 9.844 1 98.62 73 ILE A CA 1
ATOM 554 C C . ILE A 1 73 ? -7.969 -3.861 8.797 1 98.62 73 ILE A C 1
ATOM 556 O O . ILE A 1 73 ? -8.695 -4.637 8.172 1 98.62 73 ILE A O 1
ATOM 560 N N . SER A 1 74 ? -6.723 -3.84 8.641 1 98 74 SER A N 1
ATOM 561 C CA . SER A 1 74 ? -6.07 -4.703 7.66 1 98 74 SER A CA 1
ATOM 562 C C . SER A 1 74 ? -6.297 -6.176 7.984 1 98 74 SER A C 1
ATOM 564 O O . SER A 1 74 ? -6.539 -6.98 7.082 1 98 74 SER A O 1
ATOM 566 N N . GLU A 1 75 ? -6.199 -6.496 9.211 1 98 75 GLU A N 1
ATOM 567 C CA . GLU A 1 75 ? -6.441 -7.871 9.633 1 98 75 GLU A CA 1
ATOM 568 C C . GLU A 1 75 ? -7.875 -8.297 9.344 1 98 75 GLU A C 1
ATOM 570 O O . GLU A 1 75 ? -8.109 -9.383 8.805 1 98 75 GLU A O 1
ATOM 575 N N . GLU A 1 76 ? -8.758 -7.52 9.703 1 98.31 76 GLU A N 1
ATOM 576 C CA . GLU A 1 76 ? -10.164 -7.84 9.508 1 98.31 76 GLU A CA 1
ATOM 577 C C . GLU A 1 76 ? -10.508 -7.957 8.023 1 98.31 76 GLU A C 1
ATOM 579 O O . GLU A 1 76 ? -11.172 -8.906 7.609 1 98.31 76 GLU A O 1
ATOM 584 N N . VAL A 1 77 ? -10.086 -6.973 7.211 1 98 77 VAL A N 1
ATOM 585 C CA . VAL A 1 77 ? -10.352 -7 5.773 1 98 77 VAL A CA 1
ATOM 586 C C . VAL A 1 77 ? -9.719 -8.25 5.16 1 98 77 VAL A C 1
ATOM 588 O O . VAL A 1 77 ? -10.375 -8.977 4.414 1 98 77 VAL A O 1
ATOM 591 N N . LYS A 1 78 ? -8.461 -8.5 5.473 1 96.75 78 LYS A N 1
ATOM 592 C CA . LYS A 1 78 ? -7.773 -9.688 4.973 1 96.75 78 LYS A CA 1
ATOM 593 C C . LYS A 1 78 ? -8.547 -10.953 5.309 1 96.75 78 LYS A C 1
ATOM 595 O O . LYS A 1 78 ? -8.773 -11.797 4.441 1 96.75 78 LYS A O 1
ATOM 600 N N . SER A 1 79 ? -8.961 -11.07 6.547 1 96.69 79 SER A N 1
ATOM 601 C CA . SER A 1 79 ? -9.68 -12.25 7.016 1 96.69 79 SER A CA 1
ATOM 602 C C . SER A 1 79 ? -11.016 -12.398 6.293 1 96.69 79 SER A C 1
ATOM 604 O O . SER A 1 79 ? -11.375 -13.5 5.871 1 96.69 79 SER A O 1
ATOM 606 N N . GLN A 1 80 ? -11.75 -11.367 6.137 1 96.5 80 GLN A N 1
ATOM 607 C CA . GLN A 1 80 ? -13.039 -11.406 5.465 1 96.5 80 GLN A CA 1
ATOM 608 C C . GLN A 1 80 ? -12.883 -11.734 3.98 1 96.5 80 GLN A C 1
ATOM 610 O O . GLN A 1 80 ? -13.688 -12.477 3.412 1 96.5 80 GLN A O 1
ATOM 615 N N . VAL A 1 81 ? -11.891 -11.156 3.316 1 95.25 81 VAL A N 1
ATOM 616 C CA . VAL A 1 81 ? -11.633 -11.453 1.91 1 95.25 81 VAL A CA 1
ATOM 617 C C . VAL A 1 81 ? -11.281 -12.93 1.746 1 95.25 81 VAL A C 1
ATOM 619 O O . VAL A 1 81 ? -11.719 -13.578 0.791 1 95.25 81 VAL A O 1
ATOM 622 N N . LYS A 1 82 ? -10.484 -13.445 2.648 1 92.88 82 LYS A N 1
ATOM 623 C CA . LYS A 1 82 ? -10.125 -14.859 2.621 1 92.88 82 LYS A CA 1
ATOM 624 C C . LYS A 1 82 ? -11.367 -15.75 2.725 1 92.88 82 LYS A C 1
ATOM 626 O O . LYS A 1 82 ? -11.43 -16.812 2.096 1 92.88 82 LYS A O 1
ATOM 631 N N . GLN A 1 83 ? -12.297 -15.344 3.461 1 93.69 83 GLN A N 1
ATOM 632 C CA . GLN A 1 83 ? -13.508 -16.109 3.707 1 93.69 83 GLN A CA 1
ATOM 633 C C . GLN A 1 83 ? -14.406 -16.141 2.475 1 93.69 83 GLN A C 1
ATOM 635 O O . GLN A 1 83 ? -15.336 -16.938 2.391 1 93.69 83 GLN A O 1
ATOM 640 N N . LEU A 1 84 ? -14.148 -15.266 1.493 1 91.5 84 LEU A N 1
ATOM 641 C CA . LEU A 1 84 ? -14.922 -15.25 0.255 1 91.5 84 LEU A CA 1
ATOM 642 C C . LEU A 1 84 ? -14.562 -16.438 -0.623 1 91.5 84 LEU A C 1
ATOM 644 O O . LEU A 1 84 ? -15.266 -16.734 -1.597 1 91.5 84 LEU A O 1
ATOM 648 N N . GLY A 1 85 ? -13.492 -17.156 -0.371 1 87.25 85 GLY A N 1
ATOM 649 C CA . GLY A 1 85 ? -13.18 -18.406 -1.039 1 87.25 85 GLY A CA 1
ATOM 650 C C . GLY A 1 85 ? -12.273 -18.234 -2.244 1 87.25 85 GLY A C 1
ATOM 651 O O . GLY A 1 85 ? -12.391 -18.969 -3.225 1 87.25 85 GLY A O 1
ATOM 652 N N . PHE A 1 86 ? -11.438 -17.281 -2.242 1 86.75 86 PHE A N 1
ATOM 653 C CA . PHE A 1 86 ? -10.484 -17.094 -3.324 1 86.75 86 PHE A CA 1
ATOM 654 C C . PHE A 1 86 ? -9.227 -17.938 -3.09 1 86.75 86 PHE A C 1
ATOM 656 O O . PHE A 1 86 ? -8.133 -17.391 -2.939 1 86.75 86 PHE A O 1
ATOM 663 N N . ASP A 1 87 ? -9.297 -19.266 -3.262 1 87.88 87 ASP A N 1
ATOM 664 C CA . ASP A 1 87 ? -8.281 -20.219 -2.797 1 87.88 87 ASP A CA 1
ATOM 665 C C . ASP A 1 87 ? -7.012 -20.109 -3.635 1 87.88 87 ASP A C 1
ATOM 667 O O . ASP A 1 87 ? -5.918 -20.438 -3.156 1 87.88 87 ASP A O 1
ATOM 671 N N . ARG A 1 88 ? -7.082 -19.672 -4.848 1 90 88 ARG A N 1
ATOM 672 C CA . ARG A 1 88 ? -5.898 -19.609 -5.703 1 90 88 ARG A CA 1
ATOM 673 C C . ARG A 1 88 ? -5.305 -18.219 -5.723 1 90 88 ARG A C 1
ATOM 675 O O . ARG A 1 88 ? -4.602 -17.844 -6.664 1 90 88 ARG A O 1
ATOM 682 N N . TYR A 1 89 ? -5.672 -17.5 -4.742 1 93.31 89 TYR A N 1
ATOM 683 C CA . TYR A 1 89 ? -5.145 -16.141 -4.691 1 93.31 89 TYR A CA 1
ATOM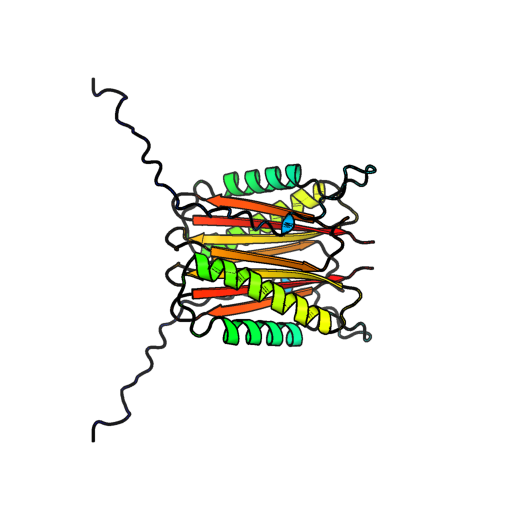 684 C C . TYR A 1 89 ? -4.34 -15.922 -3.414 1 93.31 89 TYR A C 1
ATOM 686 O O . TYR A 1 89 ? -4.75 -16.344 -2.332 1 93.31 89 TYR A O 1
ATOM 694 N N . LYS A 1 90 ? -3.199 -15.336 -3.584 1 94.12 90 LYS A N 1
ATOM 695 C CA . LYS A 1 90 ? -2.512 -14.68 -2.473 1 94.12 90 LYS A CA 1
ATOM 696 C C . LYS A 1 90 ? -3.037 -13.266 -2.26 1 94.12 90 LYS A C 1
ATOM 698 O O . LYS A 1 90 ? -3.285 -12.539 -3.225 1 94.12 90 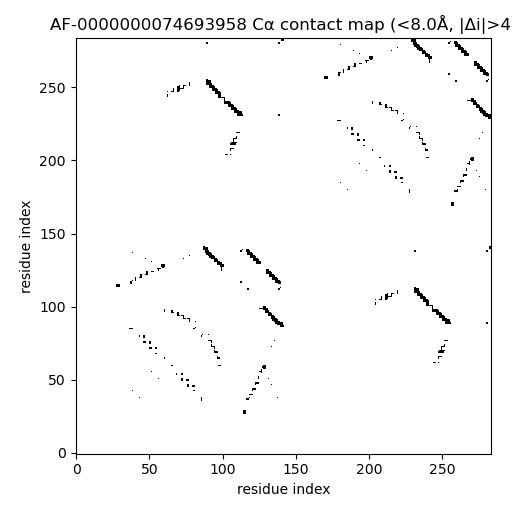LYS A O 1
ATOM 703 N N . ILE A 1 91 ? -3.227 -12.867 -1.036 1 95.19 91 ILE A N 1
ATOM 704 C CA . ILE A 1 91 ? -3.887 -11.602 -0.727 1 95.19 91 ILE A CA 1
ATOM 705 C C . ILE A 1 91 ? -2.918 -10.68 0.007 1 95.19 91 ILE A C 1
ATOM 707 O O . ILE A 1 91 ? -2.238 -11.102 0.945 1 95.19 91 ILE A O 1
ATOM 711 N N . VAL A 1 92 ? -2.797 -9.461 -0.426 1 95.69 92 VAL A N 1
ATOM 712 C CA . VAL A 1 92 ? -2.113 -8.383 0.275 1 95.69 92 VAL A CA 1
ATOM 713 C C . VAL A 1 92 ? -3.115 -7.289 0.643 1 95.69 92 VAL A C 1
ATOM 715 O O . VAL A 1 92 ? -3.805 -6.754 -0.228 1 95.69 92 VAL A O 1
ATOM 718 N N . CYS A 1 93 ? -3.191 -6.949 1.933 1 96.81 93 CYS A N 1
ATOM 719 C CA . CYS A 1 93 ? -4.059 -5.879 2.412 1 96.81 93 CYS A CA 1
ATOM 720 C C . CYS A 1 93 ? -3.248 -4.785 3.102 1 96.81 93 CYS A C 1
ATOM 722 O O . CYS A 1 93 ? -2.434 -5.07 3.98 1 96.81 93 CYS A O 1
ATOM 724 N N . ILE A 1 94 ? -3.447 -3.562 2.725 1 96.62 94 ILE A N 1
ATOM 725 C CA . ILE A 1 94 ? -2.736 -2.41 3.27 1 96.62 94 ILE A CA 1
ATOM 726 C C . ILE A 1 94 ? -3.732 -1.313 3.635 1 96.62 94 ILE A C 1
ATOM 728 O O . ILE A 1 94 ? -4.555 -0.913 2.809 1 96.62 94 ILE A O 1
ATOM 732 N N . THR A 1 95 ? -3.691 -0.814 4.832 1 96.75 95 THR A N 1
ATOM 733 C CA . THR A 1 95 ? -4.5 0.322 5.258 1 96.75 95 THR A CA 1
ATOM 734 C C . THR A 1 95 ? -3.609 1.474 5.723 1 96.75 95 THR A C 1
ATOM 736 O O . THR A 1 95 ? -2.691 1.273 6.52 1 96.75 95 THR A O 1
ATOM 739 N N . HIS A 1 96 ? -3.904 2.623 5.215 1 92.88 96 HIS A N 1
ATOM 740 C CA . HIS A 1 96 ? -3.27 3.875 5.609 1 92.88 96 HIS A CA 1
ATOM 741 C C . HIS A 1 96 ? -4.258 4.793 6.324 1 92.88 96 HIS A C 1
ATOM 743 O O . HIS A 1 96 ? -5.359 5.035 5.824 1 92.88 96 HIS A O 1
ATOM 749 N N . ILE A 1 97 ? -3.807 5.289 7.41 1 93 97 ILE A N 1
ATOM 750 C CA . ILE A 1 97 ? -4.617 6.285 8.109 1 93 97 ILE A CA 1
ATOM 751 C C . ILE A 1 97 ? -3.783 7.539 8.359 1 93 97 ILE A C 1
ATOM 753 O O . ILE A 1 97 ? -2.645 7.453 8.828 1 93 97 ILE A O 1
ATOM 757 N N . GLY A 1 98 ? -4.328 8.688 8.047 1 89.5 98 GLY A N 1
ATOM 758 C CA . GLY A 1 98 ? -3.658 9.953 8.281 1 89.5 98 GLY A CA 1
ATOM 759 C C . GLY A 1 98 ? -4.598 11.047 8.758 1 89.5 98 GLY A C 1
ATOM 760 O O . GLY A 1 98 ? -5.82 10.898 8.688 1 89.5 98 GLY A O 1
ATOM 761 N N . SER A 1 99 ? -3.945 12.031 9.312 1 87.75 99 SER A N 1
ATOM 762 C CA . SER A 1 99 ? -4.711 13.203 9.742 1 87.75 99 SER A CA 1
ATOM 763 C C . SER A 1 99 ? -5.215 14 8.547 1 87.75 99 SER A C 1
ATOM 765 O O . SER A 1 99 ? -4.488 14.188 7.566 1 87.75 99 SER A O 1
ATOM 767 N N . LYS A 1 100 ? -6.508 14.375 8.57 1 80.19 100 LYS A N 1
ATOM 768 C CA . LYS A 1 100 ? -7.105 15.164 7.5 1 80.19 100 LYS A CA 1
ATOM 769 C C . LYS A 1 100 ? -6.504 16.562 7.453 1 80.19 100 LYS A C 1
ATOM 771 O O . LYS A 1 100 ? -6.551 17.234 6.418 1 80.19 100 LYS A O 1
ATOM 776 N N . MET A 1 101 ? -6.059 17.156 8.477 1 65.94 101 MET A N 1
ATOM 777 C CA . MET A 1 101 ? -5.469 18.484 8.453 1 65.94 101 MET A CA 1
ATOM 778 C C . MET A 1 101 ? -4.344 18.562 7.426 1 65.94 101 MET A C 1
ATOM 780 O O . MET A 1 101 ? -3.891 19.656 7.078 1 65.94 101 MET A O 1
ATOM 784 N N . SER A 1 102 ? -3.992 17.406 6.898 1 60.03 102 SER A N 1
ATOM 785 C CA . SER A 1 102 ? -2.904 17.375 5.926 1 60.03 102 SER A CA 1
ATOM 786 C C . SER A 1 102 ? -3.436 17.438 4.5 1 60.03 102 SER A C 1
ATOM 788 O O . SER A 1 102 ? -4.625 17.203 4.262 1 60.03 102 SER A O 1
ATOM 790 N N . GLN A 1 103 ? -2.816 18.359 3.564 1 62.28 103 GLN A N 1
ATOM 791 C CA . GLN A 1 103 ? -3.17 18.516 2.158 1 62.28 103 GLN A CA 1
ATOM 792 C C . GLN A 1 103 ? -3.309 17.172 1.464 1 62.28 103 GLN A C 1
ATOM 794 O O . GLN A 1 103 ? -3.262 17.094 0.235 1 62.28 103 GLN A O 1
ATOM 799 N N . GLY A 1 104 ? -3.512 16.062 2.215 1 73.19 104 GLY A N 1
ATOM 800 C CA . GLY A 1 104 ? -3.854 14.773 1.646 1 73.19 104 GLY A CA 1
ATOM 801 C C . GLY A 1 104 ? -2.641 13.969 1.222 1 73.19 104 GLY A C 1
ATOM 802 O O . GLY A 1 104 ? -1.503 14.398 1.425 1 73.19 104 GLY A O 1
ATOM 803 N N . ILE A 1 105 ? -2.768 12.773 0.934 1 84 105 ILE A N 1
ATOM 804 C CA . ILE A 1 105 ? -1.756 11.812 0.5 1 84 105 ILE A CA 1
ATOM 805 C C . ILE A 1 105 ? -2.006 11.43 -0.956 1 84 105 ILE A C 1
ATOM 807 O O . ILE A 1 105 ? -3.152 11.383 -1.405 1 84 105 ILE A O 1
ATOM 811 N N . LYS A 1 106 ? -0.93 11.422 -1.689 1 89.25 106 LYS A N 1
ATOM 812 C CA . LYS A 1 106 ? -1.005 10.898 -3.051 1 89.25 106 LYS A CA 1
ATOM 813 C C . LYS A 1 106 ? -0.392 9.508 -3.141 1 89.25 106 LYS A C 1
ATOM 815 O O . LYS A 1 106 ? 0.677 9.258 -2.58 1 89.25 106 LYS A O 1
ATOM 820 N N . ILE A 1 107 ? -1.174 8.633 -3.807 1 90.69 107 ILE A N 1
ATOM 821 C CA . ILE A 1 107 ? -0.743 7.242 -3.898 1 90.69 107 ILE A CA 1
ATOM 822 C C . ILE A 1 107 ? -0.523 6.863 -5.359 1 90.69 107 ILE A C 1
ATOM 824 O O . ILE A 1 107 ? -1.414 7.039 -6.195 1 90.69 107 ILE A O 1
ATOM 828 N N . GLY A 1 108 ? 0.664 6.469 -5.664 1 93.75 108 GLY A N 1
ATOM 829 C CA . GLY A 1 108 ? 0.97 5.809 -6.922 1 93.75 108 GLY A CA 1
ATOM 830 C C . GLY A 1 108 ? 1.209 4.316 -6.773 1 93.75 108 GLY A C 1
ATOM 831 O O . GLY A 1 108 ? 2.023 3.895 -5.949 1 93.75 108 GLY A O 1
ATOM 832 N N . SER A 1 109 ? 0.483 3.5 -7.484 1 92.06 109 SER A N 1
ATOM 833 C CA . SER A 1 109 ? 0.646 2.051 -7.438 1 92.06 109 SER A CA 1
ATOM 834 C C . SER A 1 109 ? 0.802 1.469 -8.844 1 92.06 109 SER A C 1
ATOM 836 O O . SER A 1 109 ? 0.05 1.823 -9.75 1 92.06 109 SER A O 1
ATOM 838 N N . LEU A 1 110 ? 1.794 0.787 -9.07 1 90.81 110 LEU A N 1
ATOM 839 C CA . LEU A 1 110 ? 2.021 0.062 -10.312 1 90.81 110 LEU A CA 1
ATOM 840 C C . LEU A 1 110 ? 2.402 -1.389 -10.039 1 90.81 110 LEU A C 1
ATOM 842 O O . LEU A 1 110 ? 2.943 -1.701 -8.969 1 90.81 110 LEU A O 1
ATOM 846 N N . CYS A 1 111 ? 2.049 -2.205 -10.945 1 87.94 111 CYS A N 1
ATOM 847 C CA . CYS A 1 111 ? 2.242 -3.639 -10.75 1 87.94 111 CYS A CA 1
ATOM 848 C C . CYS A 1 111 ? 2.76 -4.297 -12.023 1 87.94 111 CYS A C 1
ATOM 850 O O . CYS A 1 111 ? 2.42 -3.873 -13.133 1 87.94 111 CYS A O 1
ATOM 852 N N . CYS A 1 112 ? 3.59 -5.258 -11.781 1 85.81 112 CYS A N 1
ATOM 853 C CA . CYS A 1 112 ? 4.008 -6.191 -12.82 1 85.81 112 CYS A CA 1
ATOM 854 C C . CYS A 1 112 ? 3.484 -7.594 -12.531 1 85.81 112 CYS A C 1
ATOM 856 O O . CYS A 1 112 ? 4.109 -8.359 -11.797 1 85.81 112 CYS A O 1
ATOM 858 N N . TRP A 1 113 ? 2.232 -7.828 -12.969 1 87.06 113 TRP A N 1
ATOM 859 C CA . TRP A 1 113 ? 1.516 -9.07 -12.703 1 87.06 113 TRP A CA 1
ATOM 860 C C . TRP A 1 113 ? 0.592 -9.43 -13.859 1 87.06 113 TRP A C 1
ATOM 862 O O . TRP A 1 113 ? 0.651 -8.805 -14.93 1 87.06 113 TRP A O 1
ATOM 872 N N . ASP A 1 114 ? -0.005 -10.602 -13.789 1 88.12 114 ASP A N 1
ATOM 873 C CA . ASP A 1 114 ? -0.951 -11.047 -14.805 1 88.12 114 ASP A CA 1
ATOM 874 C C . ASP A 1 114 ? -2.271 -10.289 -14.695 1 88.12 114 ASP A C 1
ATOM 876 O O . ASP A 1 114 ? -3.123 -10.625 -13.875 1 88.12 114 ASP A O 1
ATOM 880 N N . ALA A 1 115 ? -2.438 -9.352 -15.586 1 83.62 115 ALA A N 1
ATOM 881 C CA . ALA A 1 115 ? -3.566 -8.43 -15.508 1 83.62 115 ALA A CA 1
ATOM 882 C C . ALA A 1 115 ? -4.887 -9.148 -15.773 1 83.62 115 ALA A C 1
ATOM 884 O O . ALA A 1 115 ? -5.957 -8.625 -15.461 1 83.62 115 ALA A O 1
ATOM 885 N N . ASN A 1 116 ? -4.824 -10.344 -16.328 1 85.69 116 ASN A N 1
ATOM 886 C CA . ASN A 1 116 ? -6.051 -11.086 -16.578 1 85.69 116 ASN A CA 1
ATOM 887 C C . ASN A 1 116 ? -6.586 -11.742 -15.312 1 85.69 116 ASN A C 1
ATOM 889 O O . ASN A 1 116 ? -7.793 -11.938 -15.172 1 85.69 116 ASN A O 1
ATOM 893 N N . ASN A 1 117 ? -5.684 -12.055 -14.383 1 89.38 117 ASN A N 1
ATOM 894 C CA . ASN A 1 117 ? -6.074 -12.82 -13.203 1 89.38 117 ASN A CA 1
ATOM 895 C C . ASN A 1 117 ? -5.863 -12.031 -11.922 1 89.38 117 ASN A C 1
ATOM 897 O O . ASN A 1 117 ? -6.629 -12.172 -10.961 1 89.38 117 ASN A O 1
ATOM 901 N N . ASP A 1 118 ? -4.879 -11.242 -11.922 1 91.81 118 ASP A N 1
ATOM 902 C CA . ASP A 1 118 ? -4.578 -10.445 -10.742 1 91.81 118 ASP A CA 1
ATOM 903 C C . ASP A 1 118 ? -5.418 -9.172 -10.703 1 91.81 118 ASP A C 1
ATOM 905 O O . ASP A 1 118 ? -5.793 -8.641 -11.75 1 91.81 118 ASP A O 1
ATOM 909 N N . ASN A 1 119 ? -5.812 -8.742 -9.57 1 91.69 119 ASN A N 1
ATOM 910 C CA . ASN A 1 119 ? -6.59 -7.52 -9.438 1 91.69 119 ASN A CA 1
ATOM 911 C C . ASN A 1 119 ? -6.344 -6.84 -8.094 1 91.69 119 ASN A C 1
ATOM 913 O O . ASN A 1 119 ? -5.633 -7.379 -7.246 1 91.69 119 ASN A O 1
ATOM 917 N N . PHE A 1 120 ? -6.824 -5.609 -8.062 1 92.94 120 PHE A N 1
ATOM 918 C CA . PHE A 1 120 ? -6.785 -4.91 -6.785 1 92.94 120 PHE A CA 1
ATOM 919 C C . PHE A 1 120 ? -8.047 -4.078 -6.582 1 92.94 120 PHE A C 1
ATOM 921 O O . PHE A 1 120 ? -8.742 -3.752 -7.543 1 92.94 120 PHE A O 1
ATOM 928 N N . THR A 1 121 ? -8.352 -3.809 -5.336 1 94.44 121 THR A N 1
ATOM 929 C CA . THR A 1 121 ? -9.461 -2.965 -4.914 1 94.44 121 THR A CA 1
ATOM 930 C C . THR A 1 121 ? -8.984 -1.9 -3.928 1 94.44 121 THR A C 1
ATOM 932 O O . THR A 1 121 ? -8.172 -2.182 -3.045 1 94.44 121 THR A O 1
ATOM 935 N N . GLU A 1 122 ? -9.469 -0.691 -4.172 1 94.5 122 GLU A N 1
ATOM 936 C CA . GLU A 1 122 ? -9.156 0.426 -3.289 1 94.5 122 GLU A CA 1
ATOM 937 C C . GLU A 1 122 ? -10.422 1.062 -2.73 1 94.5 122 GLU A C 1
ATOM 939 O O . GLU A 1 122 ? -11.414 1.223 -3.449 1 94.5 122 GLU A O 1
ATOM 944 N N . CYS A 1 123 ? -10.398 1.398 -1.504 1 96.25 123 CYS A N 1
ATOM 945 C CA . CYS A 1 123 ? -11.5 2.119 -0.879 1 96.25 123 CYS A CA 1
ATOM 946 C C . CYS A 1 123 ? -10.984 3.201 0.06 1 96.25 123 CYS A C 1
ATOM 948 O O . CYS A 1 123 ? -10.055 2.965 0.834 1 96.25 123 CYS A O 1
ATOM 950 N N . SER A 1 124 ? -11.547 4.371 -0.036 1 94.38 124 SER A N 1
ATOM 951 C CA . SER A 1 124 ? -11.172 5.492 0.821 1 94.38 124 SER A CA 1
ATOM 952 C C . SER A 1 124 ? -12.312 5.867 1.764 1 94.38 124 SER A C 1
ATOM 954 O O . SER A 1 124 ? -13.484 5.625 1.46 1 94.38 124 SER A O 1
ATOM 956 N N . PHE A 1 125 ? -11.82 6.387 2.828 1 95.94 125 PHE A N 1
ATOM 957 C CA . PHE A 1 125 ? -12.711 6.891 3.861 1 95.94 125 PHE A CA 1
ATOM 958 C C . PHE A 1 125 ? -12.156 8.164 4.488 1 95.94 125 PHE A C 1
ATOM 960 O O . PHE A 1 125 ? -10.938 8.352 4.543 1 95.94 125 PHE A O 1
ATOM 967 N N . ALA A 1 126 ? -13.195 9.023 4.875 1 93.81 126 ALA A N 1
ATOM 968 C CA . ALA A 1 126 ? -12.766 10.18 5.652 1 93.81 126 ALA A CA 1
ATOM 969 C C . ALA A 1 126 ? -13.859 10.641 6.613 1 93.81 126 ALA A C 1
ATOM 971 O O . ALA A 1 126 ? -15.047 10.484 6.328 1 93.81 126 ALA A O 1
ATOM 972 N N . ASN A 1 127 ? -13.438 11.078 7.719 1 94.38 127 ASN A N 1
ATOM 973 C CA . ASN A 1 127 ? -14.297 11.859 8.609 1 94.38 127 ASN A CA 1
ATOM 974 C C . ASN A 1 127 ? -13.711 13.25 8.867 1 94.38 127 ASN A C 1
ATOM 976 O O . ASN A 1 127 ? -12.898 13.742 8.086 1 94.38 127 ASN A O 1
ATOM 980 N N . ARG A 1 128 ? -14.109 13.945 9.852 1 91.62 128 ARG A N 1
ATOM 981 C CA . ARG A 1 128 ? -13.672 15.32 10.07 1 91.62 128 ARG A CA 1
ATOM 982 C C . ARG A 1 128 ? -12.203 15.375 10.477 1 91.62 128 ARG A C 1
ATOM 984 O O . ARG A 1 128 ? -11.516 16.359 10.211 1 91.62 128 ARG A O 1
ATOM 991 N N . SER A 1 129 ? -11.641 14.336 11.047 1 91.31 129 SER A N 1
ATOM 992 C CA . SER A 1 129 ? -10.328 14.375 11.688 1 91.31 129 SER A CA 1
ATOM 993 C C . SER A 1 129 ? -9.305 13.562 10.906 1 91.31 129 SER A C 1
ATOM 995 O O . SER A 1 129 ? -8.117 13.891 10.914 1 91.31 129 SER A O 1
ATOM 997 N N . LEU A 1 130 ? -9.773 12.469 10.281 1 92.56 130 LEU A N 1
ATOM 998 C CA . LEU A 1 130 ? -8.797 11.57 9.672 1 92.56 130 LEU A CA 1
ATOM 999 C C . LEU A 1 130 ? -9.289 11.07 8.32 1 92.56 130 LEU A C 1
ATOM 1001 O O . LEU A 1 130 ? -10.469 11.195 7.996 1 92.56 130 LEU A O 1
ATOM 1005 N N . PHE A 1 131 ? -8.367 10.648 7.492 1 92.25 131 PHE A N 1
ATOM 1006 C CA . PHE A 1 131 ? -8.672 9.883 6.293 1 92.25 131 PHE A CA 1
ATOM 1007 C C . PHE A 1 131 ? -8.055 8.492 6.363 1 92.25 131 PHE A C 1
ATOM 1009 O O . PHE A 1 131 ? -7.117 8.258 7.129 1 92.25 131 PHE A O 1
ATOM 1016 N N . ALA A 1 132 ? -8.625 7.586 5.586 1 94.62 132 ALA A N 1
ATOM 1017 C CA . ALA A 1 132 ? -8.094 6.23 5.484 1 94.62 132 ALA A CA 1
ATOM 1018 C C . ALA A 1 132 ? -8.211 5.703 4.059 1 94.62 132 ALA A C 1
ATOM 1020 O O . ALA A 1 132 ? -9.188 5.984 3.363 1 94.62 132 ALA A O 1
ATOM 1021 N N . VAL A 1 133 ? -7.223 5.027 3.639 1 94.5 133 VAL A N 1
ATOM 1022 C CA . VAL A 1 133 ? -7.227 4.32 2.363 1 94.5 133 VAL A CA 1
ATOM 1023 C C . VAL A 1 133 ? -6.836 2.859 2.582 1 94.5 133 VAL A C 1
ATOM 1025 O O . VAL A 1 133 ? -5.828 2.572 3.234 1 94.5 133 VAL A O 1
ATOM 1028 N N . THR A 1 134 ? -7.641 2.004 2.104 1 97.06 134 THR A N 1
ATOM 1029 C CA . THR A 1 134 ? -7.344 0.577 2.182 1 97.06 134 THR A CA 1
ATOM 1030 C C . THR A 1 134 ? -7.238 -0.031 0.786 1 97.06 134 THR A C 1
ATOM 1032 O O . THR A 1 134 ? -8.086 0.223 -0.073 1 97.06 134 THR A O 1
ATOM 1035 N N . LEU A 1 135 ? -6.188 -0.75 0.577 1 96.38 135 LEU A N 1
ATOM 1036 C CA . LEU A 1 135 ? -5.941 -1.463 -0.672 1 96.38 135 LEU A CA 1
ATOM 1037 C C . LEU A 1 135 ? -5.879 -2.969 -0.436 1 96.38 135 LEU A C 1
ATOM 1039 O O . LEU A 1 135 ? -5.285 -3.424 0.543 1 96.38 135 LEU A O 1
ATOM 1043 N N . VAL A 1 136 ? -6.52 -3.705 -1.349 1 96.44 136 VAL A N 1
ATOM 1044 C CA . VAL A 1 136 ? -6.426 -5.16 -1.354 1 96.44 136 VAL A CA 1
ATOM 1045 C C . VAL A 1 136 ? -5.941 -5.645 -2.719 1 96.44 136 VAL A C 1
ATOM 1047 O O . VAL A 1 136 ? -6.527 -5.301 -3.75 1 96.44 136 VAL A O 1
ATOM 1050 N N . PHE A 1 137 ? -4.898 -6.434 -2.707 1 94.75 137 PHE A N 1
ATOM 1051 C CA . PHE A 1 137 ? -4.402 -7.074 -3.918 1 94.75 137 PHE A CA 1
ATOM 1052 C C . PHE A 1 137 ? -4.664 -8.578 -3.881 1 94.75 137 PHE A C 1
ATOM 1054 O O . PHE A 1 137 ? -4.367 -9.242 -2.887 1 94.75 137 PHE A O 1
ATOM 1061 N N . GLY A 1 138 ? -5.277 -9.031 -4.867 1 94.5 138 GLY A N 1
ATOM 1062 C CA . GLY A 1 138 ? -5.383 -10.461 -5.125 1 94.5 138 GLY A CA 1
ATOM 1063 C C . GLY A 1 138 ? -4.469 -10.938 -6.238 1 94.5 138 GLY A C 1
ATOM 1064 O O . GLY A 1 138 ? -4.691 -10.617 -7.406 1 94.5 138 GLY A O 1
ATOM 1065 N N . VAL A 1 139 ? -3.508 -11.727 -5.871 1 93.94 139 VAL A N 1
ATOM 1066 C CA . VAL A 1 139 ? -2.51 -12.203 -6.82 1 93.94 139 VAL A CA 1
ATOM 1067 C C . VAL A 1 139 ? -2.717 -13.695 -7.078 1 93.94 139 VAL A C 1
ATOM 1069 O O . VAL A 1 139 ? -2.559 -14.516 -6.172 1 93.94 139 VAL A O 1
ATOM 1072 N N . TYR A 1 140 ? -3.027 -13.969 -8.344 1 92.75 140 TYR A N 1
ATOM 1073 C CA . TYR A 1 140 ? -3.396 -15.328 -8.727 1 92.75 140 TYR A CA 1
ATOM 1074 C C . TYR A 1 140 ? -2.18 -16.25 -8.719 1 92.75 140 TYR A C 1
ATOM 1076 O O . TYR A 1 140 ? -1.128 -15.898 -9.258 1 92.75 140 TYR A O 1
ATOM 1084 N N . GLN A 1 141 ? -2.346 -17.422 -8.016 1 87.56 141 GLN A N 1
ATOM 1085 C CA . GLN A 1 141 ? -1.321 -18.453 -8.023 1 87.56 141 GLN A CA 1
ATOM 1086 C C . GLN A 1 141 ? -1.578 -19.469 -9.133 1 87.56 141 GLN A C 1
ATOM 1088 O O . GLN A 1 141 ? -2.676 -20.031 -9.234 1 87.56 141 GLN A O 1
ATOM 1093 N N . GLU A 1 142 ? -0.76 -19.438 -10.086 1 74.5 142 GLU A N 1
ATOM 1094 C CA . GLU A 1 142 ? -0.932 -20.422 -11.148 1 74.5 142 GLU A CA 1
ATOM 1095 C C . GLU A 1 142 ? -0.785 -21.844 -10.617 1 74.5 142 GLU A C 1
ATOM 1097 O O . GLU A 1 142 ? -0.074 -22.062 -9.641 1 74.5 142 GLU A O 1
ATOM 1102 N N . MET B 1 1 ? 35.156 38.719 12.062 1 29.14 1 MET B N 1
ATOM 1103 C CA . MET B 1 1 ? 35.75 37.406 12.266 1 29.14 1 MET B CA 1
ATOM 1104 C C . MET B 1 1 ? 34.781 36.469 12.938 1 29.14 1 MET B C 1
ATOM 1106 O O . MET B 1 1 ? 34.812 36.281 14.156 1 29.14 1 MET B O 1
ATOM 1110 N N . GLU B 1 2 ? 33.375 36.688 12.703 1 35.62 2 GLU B N 1
ATOM 1111 C CA . GLU B 1 2 ? 32.156 36.094 13.195 1 35.62 2 GLU B CA 1
ATOM 1112 C C . GLU B 1 2 ? 32.188 34.562 13.039 1 35.62 2 GLU B C 1
ATOM 1114 O O . GLU B 1 2 ? 32.312 34.062 11.93 1 35.62 2 GLU B O 1
ATOM 1119 N N . THR B 1 3 ? 32.656 33.906 14.047 1 30.97 3 THR B N 1
ATOM 1120 C CA . THR B 1 3 ? 33.125 32.531 14.266 1 30.97 3 THR B CA 1
ATOM 1121 C C . THR B 1 3 ? 32.031 31.547 13.852 1 30.97 3 THR B C 1
ATOM 1123 O O . THR B 1 3 ? 30.859 31.875 13.805 1 30.97 3 THR B O 1
ATOM 1126 N N . LEU B 1 4 ? 32.375 30.328 13.281 1 33.59 4 LEU B N 1
ATOM 1127 C CA . LEU B 1 4 ? 31.984 29 12.836 1 33.59 4 LEU B CA 1
ATOM 1128 C C . LEU B 1 4 ? 31.016 28.359 13.828 1 33.59 4 LEU B C 1
ATOM 1130 O O . LEU B 1 4 ? 30.562 27.234 13.625 1 33.59 4 LEU B O 1
ATOM 1134 N N . SER B 1 5 ? 30.844 28.812 15.031 1 30.31 5 SER B N 1
ATOM 1135 C CA . SER B 1 5 ? 30.297 28.047 16.141 1 30.31 5 SER B CA 1
ATOM 1136 C C . SER B 1 5 ? 28.812 27.719 15.906 1 30.31 5 SER B C 1
ATOM 1138 O O . SER B 1 5 ? 28.375 26.594 16.156 1 30.31 5 SER B O 1
ATOM 1140 N N . GLU B 1 6 ? 27.938 28.734 16.062 1 30.23 6 GLU B N 1
ATOM 1141 C CA . GLU B 1 6 ? 26.594 28.484 16.562 1 30.23 6 GLU B CA 1
ATOM 1142 C C . GLU B 1 6 ? 25.734 27.766 15.523 1 30.23 6 GLU B C 1
ATOM 1144 O O . GLU B 1 6 ? 24.516 28 15.445 1 30.23 6 GLU B O 1
ATOM 1149 N N . LEU B 1 7 ? 26.234 27.453 14.406 1 29.02 7 LEU B N 1
ATOM 1150 C CA . LEU B 1 7 ? 25.359 26.797 13.438 1 29.02 7 LEU B CA 1
ATOM 1151 C C . LEU B 1 7 ? 24.75 25.531 14.016 1 29.02 7 LEU B C 1
ATOM 1153 O O . LEU B 1 7 ? 25.359 24.453 13.945 1 29.02 7 LEU B O 1
ATOM 1157 N N . GLN B 1 8 ? 24.562 25.516 15.32 1 26.44 8 GLN B N 1
ATOM 1158 C CA . GLN B 1 8 ? 23.922 24.344 15.906 1 26.44 8 GLN B CA 1
ATOM 1159 C C . GLN B 1 8 ? 22.672 23.953 15.117 1 26.44 8 GLN B C 1
ATOM 1161 O O . GLN B 1 8 ? 21.797 24.781 14.875 1 26.44 8 GLN B O 1
ATOM 1166 N N . THR B 1 9 ? 22.828 22.938 14.336 1 28.64 9 THR B N 1
ATOM 1167 C CA . THR B 1 9 ? 21.953 22.203 13.43 1 28.64 9 THR B CA 1
ATOM 1168 C C . THR B 1 9 ? 20.641 21.844 14.133 1 28.64 9 THR B C 1
ATOM 1170 O O . THR B 1 9 ? 20.641 21.109 15.117 1 28.64 9 THR B O 1
ATOM 1173 N N . LYS B 1 10 ? 19.766 22.781 14.258 1 31.14 10 LYS B N 1
ATOM 1174 C CA . LYS B 1 10 ? 18.391 22.562 14.688 1 31.14 10 LYS B CA 1
ATOM 1175 C C . LYS B 1 10 ? 17.828 21.266 14.109 1 31.14 10 LYS B C 1
ATOM 1177 O O . LYS B 1 10 ? 17.547 21.172 12.914 1 31.14 10 LYS B O 1
ATOM 1182 N N . THR B 1 11 ? 18.375 20.094 14.562 1 26.09 11 THR B N 1
ATOM 1183 C CA . THR B 1 11 ? 17.812 18.766 14.281 1 26.09 11 THR B CA 1
ATOM 1184 C C . THR B 1 11 ? 16.344 18.719 14.688 1 26.09 11 THR B C 1
ATOM 1186 O O . THR B 1 11 ? 16.031 18.781 15.875 1 26.09 11 THR B O 1
ATOM 1189 N N . ARG B 1 12 ? 15.555 19.562 14.141 1 22.58 12 ARG B N 1
ATOM 1190 C CA . ARG B 1 12 ? 14.133 19.391 14.406 1 22.58 12 ARG B CA 1
ATOM 1191 C C . ARG B 1 12 ? 13.75 17.922 14.391 1 22.58 12 ARG B C 1
ATOM 1193 O O . ARG B 1 12 ? 14.016 17.219 13.422 1 22.58 12 ARG B O 1
ATOM 1200 N N . LYS B 1 13 ? 13.586 17.344 15.547 1 24.62 13 LYS B N 1
ATOM 1201 C CA . LYS B 1 13 ? 13.055 16.031 15.836 1 24.62 13 LYS B CA 1
ATOM 1202 C C . LYS B 1 13 ? 11.812 15.734 15 1 24.62 13 LYS B C 1
ATOM 1204 O O . LYS B 1 13 ? 10.781 16.391 15.148 1 24.62 13 LYS B O 1
ATOM 1209 N N . VAL B 1 14 ? 12.008 15.586 13.781 1 25.19 14 VAL B N 1
ATOM 1210 C CA . VAL B 1 14 ? 10.922 14.938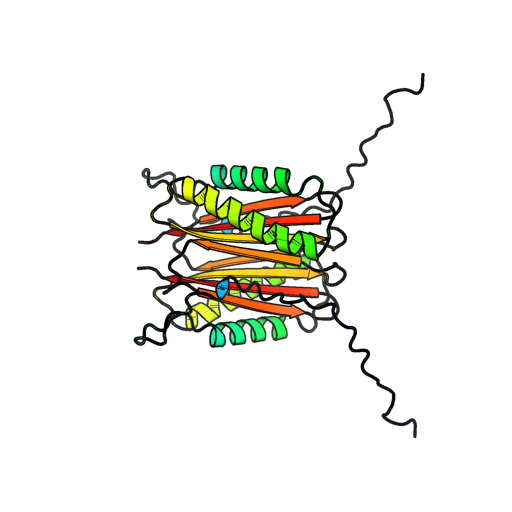 13.055 1 25.19 14 VAL B CA 1
ATOM 1211 C C . VAL B 1 14 ? 10.328 13.82 13.906 1 25.19 14 VAL B C 1
ATOM 1213 O O . VAL B 1 14 ? 11.055 12.977 14.43 1 25.19 14 VAL B O 1
ATOM 1216 N N . GLY B 1 15 ? 9.398 14.18 14.727 1 26.69 15 GLY B N 1
ATOM 1217 C CA . GLY B 1 15 ? 8.664 13.133 15.43 1 26.69 15 GLY B CA 1
ATOM 1218 C C . GLY B 1 15 ? 8.547 11.852 14.625 1 26.69 15 GLY B C 1
ATOM 1219 O O . GLY B 1 15 ? 7.875 11.82 13.594 1 26.69 15 GLY B O 1
ATOM 1220 N N . LEU B 1 16 ? 9.57 11.203 14.414 1 28.14 16 LEU B N 1
ATOM 1221 C CA . LEU B 1 16 ? 9.812 9.891 13.836 1 28.14 16 LEU B CA 1
ATOM 1222 C C . LEU B 1 16 ? 8.766 8.883 14.312 1 28.14 16 LEU B C 1
ATOM 1224 O O . LEU B 1 16 ? 8.32 8.945 15.461 1 28.14 16 LEU B O 1
ATOM 1228 N N . LEU B 1 17 ? 8.266 8.133 13.297 1 29.47 17 LEU B N 1
ATOM 1229 C CA . LEU B 1 17 ? 7.551 6.863 13.398 1 29.47 17 LEU B CA 1
ATOM 1230 C C . LEU B 1 17 ? 8.148 5.992 14.5 1 29.47 17 LEU B C 1
ATOM 1232 O O . LEU B 1 17 ? 9.336 5.672 14.469 1 29.47 17 LEU B O 1
ATOM 1236 N N . SER B 1 18 ? 7.949 6.367 15.633 1 27.66 18 SER B N 1
ATOM 1237 C CA . SER B 1 18 ? 8.328 5.344 16.609 1 27.66 18 SER B CA 1
ATOM 1238 C C . SER B 1 18 ? 8.031 3.945 16.078 1 27.66 18 SER B C 1
ATOM 1240 O O . SER B 1 18 ? 6.902 3.652 15.68 1 27.66 18 SER B O 1
ATOM 1242 N N . ALA B 1 19 ? 9.023 3.312 15.57 1 26.27 19 ALA B N 1
ATOM 1243 C CA . ALA B 1 19 ? 9.117 1.893 15.242 1 26.27 19 ALA B CA 1
ATOM 1244 C C . ALA B 1 19 ? 8.609 1.031 16.391 1 26.27 19 ALA B C 1
ATOM 1246 O O . ALA B 1 19 ? 9.328 0.82 17.375 1 26.27 19 ALA B O 1
ATOM 1247 N N . SER B 1 20 ? 7.676 1.365 17.062 1 25.27 20 SER B N 1
ATOM 1248 C CA . SER B 1 20 ? 7.309 0.205 17.875 1 25.27 20 SER B CA 1
ATOM 1249 C C . SER B 1 20 ? 7.289 -1.068 17.031 1 25.27 20 SER B C 1
ATOM 1251 O O . SER B 1 20 ? 6.832 -1.055 15.883 1 25.27 20 SER B O 1
ATOM 1253 N N . LYS B 1 21 ? 8.211 -2.057 17.375 1 26.67 21 LYS B N 1
ATOM 1254 C CA . LYS B 1 21 ? 8.492 -3.387 16.844 1 26.67 21 LYS B CA 1
ATOM 1255 C C . LYS B 1 21 ? 7.207 -4.16 16.562 1 26.67 21 LYS B C 1
ATOM 1257 O O . LYS B 1 21 ? 7.242 -5.363 16.312 1 26.67 21 LYS B O 1
ATOM 1262 N N . ARG B 1 22 ? 6.156 -3.639 16.906 1 27.86 22 ARG B N 1
ATOM 1263 C CA . ARG B 1 22 ? 5.238 -4.719 16.562 1 27.86 22 ARG B CA 1
ATOM 1264 C C . ARG B 1 22 ? 5.336 -5.074 15.086 1 27.86 22 ARG B C 1
ATOM 1266 O O . ARG B 1 22 ? 4.73 -4.414 14.242 1 27.86 22 ARG B O 1
ATOM 1273 N N . SER B 1 23 ? 6.539 -5.02 14.508 1 28.95 23 SER B N 1
ATOM 1274 C CA . SER B 1 23 ? 6.961 -5.672 13.273 1 28.95 23 SER B CA 1
ATOM 1275 C C . SER B 1 23 ? 6.281 -7.027 13.102 1 28.95 23 SER B C 1
ATOM 1277 O O . SER B 1 23 ? 6.625 -7.992 13.789 1 28.95 23 SER B O 1
ATOM 1279 N N . PHE B 1 24 ? 5.039 -7.074 13.156 1 30.86 24 PHE B N 1
ATOM 1280 C CA . PHE B 1 24 ? 4.48 -8.414 12.992 1 30.86 24 PHE B CA 1
ATOM 1281 C C . PHE B 1 24 ? 5.211 -9.172 11.891 1 30.86 24 PHE B C 1
ATOM 1283 O O . PHE B 1 24 ? 4.777 -10.25 11.477 1 30.86 24 PHE B O 1
ATOM 1290 N N . PHE B 1 25 ? 5.859 -8.406 10.969 1 33.84 25 PHE B N 1
ATOM 1291 C CA . PHE B 1 25 ? 6.617 -9.164 9.984 1 33.84 25 PHE B CA 1
ATOM 1292 C C . PHE B 1 25 ? 7.715 -9.977 10.656 1 33.84 25 PHE B C 1
ATOM 1294 O O . PHE B 1 25 ? 8.734 -10.289 10.031 1 33.84 25 PHE B O 1
ATOM 1301 N N . ALA B 1 26 ? 7.887 -9.945 11.945 1 30.48 26 ALA B N 1
ATOM 1302 C CA . ALA B 1 26 ? 9.031 -10.68 12.484 1 30.48 26 ALA B CA 1
ATOM 1303 C C . ALA B 1 26 ? 9.039 -12.125 11.984 1 30.48 26 ALA B C 1
ATOM 1305 O O . ALA B 1 26 ? 9.961 -12.891 12.297 1 30.48 26 ALA B O 1
ATOM 1306 N N . ALA B 1 27 ? 7.797 -12.703 11.867 1 31.47 27 ALA B N 1
ATOM 1307 C CA . ALA B 1 27 ? 8.008 -14.133 12.086 1 31.47 27 ALA B CA 1
ATOM 1308 C C . ALA B 1 27 ? 9.109 -14.672 11.18 1 31.47 27 ALA B C 1
ATOM 1310 O O . ALA B 1 27 ? 10.156 -15.117 11.656 1 31.47 27 ALA B O 1
ATOM 1311 N N . ASN B 1 28 ? 8.602 -15.719 10.289 1 31.34 28 ASN B N 1
ATOM 1312 C CA . ASN B 1 28 ? 9.438 -16.812 9.812 1 31.34 28 ASN B CA 1
ATOM 1313 C C . ASN B 1 28 ? 10.414 -16.344 8.734 1 31.34 28 ASN B C 1
ATOM 1315 O O . ASN B 1 28 ? 10 -16.047 7.613 1 31.34 28 ASN B O 1
ATOM 1319 N N . GLN B 1 29 ? 11.211 -15.352 9.086 1 34.12 29 GLN B N 1
ATOM 1320 C CA . GLN B 1 29 ? 12.328 -15.227 8.164 1 34.12 29 GLN B CA 1
ATOM 1321 C C . GLN B 1 29 ? 12.883 -16.594 7.777 1 34.12 29 GLN B C 1
ATOM 1323 O O . GLN B 1 29 ? 13.359 -17.344 8.633 1 34.12 29 GLN B O 1
ATOM 1328 N N . PRO B 1 30 ? 12.281 -17.25 6.809 1 34.56 30 PRO B N 1
ATOM 1329 C CA . PRO B 1 30 ? 12.891 -18.562 6.547 1 34.56 30 PRO B CA 1
ATOM 1330 C C . PRO B 1 30 ? 14.422 -18.516 6.578 1 34.56 30 PRO B C 1
ATOM 1332 O O . PRO B 1 30 ? 15.016 -17.453 6.379 1 34.56 30 PRO B O 1
ATOM 1335 N N . ALA B 1 31 ? 15.078 -19.516 7.164 1 32.28 31 ALA B N 1
ATOM 1336 C CA . ALA B 1 31 ? 16.484 -19.891 7.137 1 32.28 31 ALA B CA 1
ATOM 1337 C C . ALA B 1 31 ? 17.094 -19.672 5.754 1 32.28 31 ALA B C 1
ATOM 1339 O O . ALA B 1 31 ? 16.375 -19.672 4.75 1 32.28 31 ALA B O 1
ATOM 1340 N N . ALA B 1 32 ? 18.344 -19.141 5.578 1 35.22 32 ALA B N 1
ATOM 1341 C CA . ALA B 1 32 ? 19.297 -19.078 4.48 1 35.22 32 ALA B CA 1
ATOM 1342 C C . ALA B 1 32 ? 19.188 -20.297 3.576 1 35.22 32 ALA B C 1
ATOM 1344 O O . ALA B 1 32 ? 20.062 -21.172 3.584 1 35.22 32 ALA B O 1
ATOM 1345 N N . GLY B 1 33 ? 18.188 -21.062 3.615 1 34.22 33 GLY B N 1
ATOM 1346 C CA . GLY B 1 33 ? 18.516 -22.281 2.877 1 34.22 33 GLY B CA 1
ATOM 1347 C C . GLY B 1 33 ? 18.891 -22.016 1.435 1 34.22 33 GLY B C 1
ATOM 1348 O O . GLY B 1 33 ? 18.844 -20.875 0.973 1 34.22 33 GLY B O 1
ATOM 1349 N N . ALA B 1 34 ? 18.672 -22.969 0.379 1 36.41 34 ALA B N 1
ATOM 1350 C CA . ALA B 1 34 ? 19.156 -23.125 -0.992 1 36.41 34 ALA B CA 1
ATOM 1351 C C . ALA B 1 34 ? 18.828 -21.891 -1.829 1 36.41 34 ALA B C 1
ATOM 1353 O O . ALA B 1 34 ? 17.906 -21.141 -1.518 1 36.41 34 ALA B O 1
ATOM 1354 N N . GLY B 1 35 ? 19.656 -21.422 -2.953 1 38.53 35 GLY B N 1
ATOM 1355 C CA . GLY B 1 35 ? 19.906 -20.328 -3.877 1 38.53 35 GLY B CA 1
ATOM 1356 C C . GLY B 1 35 ? 18.641 -19.734 -4.461 1 38.53 35 GLY B C 1
ATOM 1357 O O . GLY B 1 35 ? 18.672 -19.125 -5.539 1 38.53 35 GLY B O 1
ATOM 1358 N N . HIS B 1 36 ? 17.469 -20.156 -4.227 1 47.28 36 HIS B N 1
ATOM 1359 C CA . HIS B 1 36 ? 16.391 -19.469 -4.93 1 47.28 36 HIS B CA 1
ATOM 1360 C C . HIS B 1 36 ? 16.406 -17.969 -4.617 1 47.28 36 HIS B C 1
ATOM 1362 O O . HIS B 1 36 ? 16.531 -17.578 -3.457 1 47.28 36 HIS B O 1
ATOM 1368 N N . GLU B 1 37 ? 17.031 -17.203 -5.535 1 54.78 37 GLU B N 1
ATOM 1369 C CA . GLU B 1 37 ? 17.219 -15.766 -5.426 1 54.78 37 GLU B CA 1
ATOM 1370 C C . GLU B 1 37 ? 15.938 -15.078 -4.953 1 54.78 37 GLU B C 1
ATOM 1372 O O . GLU B 1 37 ? 15.008 -14.883 -5.734 1 54.78 37 GLU B O 1
ATOM 1377 N N . ASN B 1 38 ? 15.406 -15.344 -3.764 1 67.56 38 ASN B N 1
ATOM 1378 C CA . ASN B 1 38 ? 14.352 -14.531 -3.16 1 67.56 38 ASN B CA 1
ATOM 1379 C C . ASN B 1 38 ? 14.57 -13.047 -3.43 1 67.56 38 ASN B C 1
ATOM 1381 O O . ASN B 1 38 ? 15.68 -12.617 -3.738 1 67.56 38 ASN B O 1
ATOM 1385 N N . VAL B 1 39 ? 13.438 -12.352 -3.705 1 73.31 39 VAL B N 1
ATOM 1386 C CA . VAL B 1 39 ? 13.578 -10.898 -3.801 1 73.31 39 VAL B CA 1
ATOM 1387 C C . VAL B 1 39 ? 14.438 -10.383 -2.646 1 73.31 39 VAL B C 1
ATOM 1389 O O . VAL B 1 39 ? 14.07 -10.531 -1.479 1 73.31 39 VAL B O 1
ATOM 1392 N N . ASN B 1 40 ? 15.789 -10.164 -2.926 1 83.81 40 ASN B N 1
ATOM 1393 C CA . ASN B 1 40 ? 16.734 -9.648 -1.932 1 83.81 40 ASN B CA 1
ATOM 1394 C C . ASN B 1 40 ? 16.25 -8.328 -1.338 1 83.81 40 ASN B C 1
ATOM 1396 O O . ASN B 1 40 ? 16.344 -7.281 -1.982 1 83.81 40 ASN B O 1
ATOM 1400 N N . GLY B 1 41 ? 15.719 -8.344 -0.125 1 89.5 41 GLY B N 1
ATOM 1401 C CA . GLY B 1 41 ? 15.148 -7.188 0.542 1 89.5 41 GLY B CA 1
ATOM 1402 C C . GLY B 1 41 ? 16.141 -6.043 0.694 1 89.5 41 GLY B C 1
ATOM 1403 O O . GLY B 1 41 ? 15.781 -4.879 0.498 1 89.5 41 GLY B O 1
ATOM 1404 N N . ALA B 1 42 ? 17.391 -6.355 0.922 1 91.5 42 ALA B N 1
ATOM 1405 C CA . ALA B 1 42 ? 18.391 -5.312 1.125 1 91.5 42 ALA B CA 1
ATOM 1406 C C . ALA B 1 42 ? 18.672 -4.566 -0.175 1 91.5 42 ALA B C 1
ATOM 1408 O O . ALA B 1 42 ? 18.781 -3.34 -0.181 1 91.5 42 ALA B O 1
ATOM 1409 N N . VAL B 1 43 ? 18.844 -5.289 -1.253 1 94 43 VAL B N 1
ATOM 1410 C CA . VAL B 1 43 ? 19.109 -4.688 -2.555 1 94 43 VAL B CA 1
ATOM 1411 C C . VAL B 1 43 ? 17.922 -3.832 -2.982 1 94 43 VAL B C 1
ATOM 1413 O O . VAL B 1 43 ? 18.094 -2.705 -3.451 1 94 43 VAL B O 1
ATOM 1416 N N . VAL B 1 44 ? 16.719 -4.355 -2.82 1 96 44 VAL B N 1
ATOM 1417 C CA . VAL B 1 44 ? 15.5 -3.639 -3.197 1 96 44 VAL B CA 1
ATOM 1418 C C . VAL B 1 44 ? 15.367 -2.371 -2.355 1 96 44 VAL B C 1
ATOM 1420 O O . VAL B 1 44 ? 15.016 -1.309 -2.873 1 96 44 VAL B O 1
ATOM 1423 N N . LYS B 1 45 ? 15.75 -2.486 -1.136 1 96.94 45 LYS B N 1
ATOM 1424 C CA . LYS B 1 45 ? 15.656 -1.327 -0.253 1 96.94 45 LYS B CA 1
ATOM 1425 C C . LYS B 1 45 ? 16.609 -0.218 -0.703 1 96.94 45 LYS B C 1
ATOM 1427 O O . LYS B 1 45 ? 16.219 0.955 -0.735 1 96.94 45 LYS B O 1
ATOM 1432 N N . GLN B 1 46 ? 17.781 -0.585 -0.95 1 97.38 46 GLN B N 1
ATOM 1433 C CA . GLN B 1 46 ? 18.75 0.397 -1.419 1 97.38 46 GLN B CA 1
ATOM 1434 C C . GLN B 1 46 ? 18.281 1.064 -2.709 1 97.38 46 GLN B C 1
ATOM 1436 O O . GLN B 1 46 ? 18.438 2.275 -2.877 1 97.38 46 GLN B O 1
ATOM 1441 N N . LEU B 1 47 ? 17.766 0.258 -3.564 1 97.38 47 LEU B N 1
ATOM 1442 C CA . LEU B 1 47 ? 17.234 0.764 -4.824 1 97.38 47 LEU B CA 1
ATOM 1443 C C . LEU B 1 47 ? 16.125 1.783 -4.57 1 97.38 47 LEU B C 1
ATOM 1445 O O . LEU B 1 47 ? 16.141 2.871 -5.152 1 97.38 47 LEU B O 1
ATOM 1449 N N . ILE B 1 48 ? 15.164 1.481 -3.723 1 98.31 48 ILE B N 1
ATOM 1450 C CA . ILE B 1 48 ? 14.055 2.377 -3.406 1 98.31 48 ILE B CA 1
ATOM 1451 C C . ILE B 1 48 ? 14.602 3.68 -2.822 1 98.31 48 ILE B C 1
ATOM 1453 O O . ILE B 1 48 ? 14.188 4.77 -3.229 1 98.31 48 ILE B O 1
ATOM 1457 N N . GLU B 1 49 ? 15.516 3.553 -1.907 1 98.31 49 GLU B N 1
ATOM 1458 C CA . GLU B 1 49 ? 16.094 4.723 -1.243 1 98.31 49 GLU B CA 1
ATOM 1459 C C . GLU B 1 49 ? 16.734 5.668 -2.252 1 98.31 49 GLU B C 1
ATOM 1461 O O . GLU B 1 49 ? 16.531 6.883 -2.188 1 98.31 49 GLU B O 1
ATOM 1466 N N . GLU B 1 50 ? 17.469 5.098 -3.094 1 98.5 50 GLU B N 1
ATOM 1467 C CA . GLU B 1 50 ? 18.141 5.91 -4.109 1 98.5 50 GLU B CA 1
ATOM 1468 C C . GLU B 1 50 ? 17.125 6.664 -4.965 1 98.5 50 GLU B C 1
ATOM 1470 O O . GLU B 1 50 ? 17.312 7.848 -5.258 1 98.5 50 GLU B O 1
ATOM 1475 N N . VAL B 1 51 ? 16.062 5.992 -5.426 1 98.69 51 VAL B N 1
ATOM 1476 C CA . VAL B 1 51 ? 15.039 6.621 -6.254 1 98.69 51 VAL B CA 1
ATOM 1477 C C . VAL B 1 51 ? 14.352 7.738 -5.469 1 98.69 51 VAL B C 1
ATOM 1479 O O . VAL B 1 51 ? 14.133 8.828 -5.996 1 98.69 51 VAL B O 1
ATOM 1482 N N . LEU B 1 52 ? 14.016 7.531 -4.18 1 98.62 52 LEU B N 1
ATOM 1483 C CA . LEU B 1 52 ? 13.328 8.516 -3.354 1 98.62 52 LEU B CA 1
ATOM 1484 C C . LEU B 1 52 ? 14.211 9.742 -3.121 1 98.62 52 LEU B C 1
ATOM 1486 O O . LEU B 1 52 ? 13.758 10.875 -3.291 1 98.62 52 LEU B O 1
ATOM 1490 N N . VAL B 1 53 ? 15.469 9.539 -2.789 1 98.38 53 VAL B N 1
ATOM 1491 C CA . VAL B 1 53 ? 16.391 10.633 -2.488 1 98.38 53 VAL B CA 1
ATOM 1492 C C . VAL B 1 53 ? 16.609 11.484 -3.736 1 98.38 53 VAL B C 1
ATOM 1494 O O . VAL B 1 53 ? 16.5 12.711 -3.686 1 98.38 53 VAL B O 1
ATOM 1497 N N . ARG B 1 54 ? 16.844 10.836 -4.82 1 98.19 54 ARG B N 1
ATOM 1498 C CA . ARG B 1 54 ? 17.109 11.531 -6.07 1 98.19 54 ARG B CA 1
ATOM 1499 C C . ARG B 1 54 ? 15.891 12.328 -6.527 1 98.19 54 ARG B C 1
ATOM 1501 O O . ARG B 1 54 ? 16.031 13.438 -7.039 1 98.19 54 ARG B O 1
ATOM 1508 N N . THR B 1 55 ? 14.711 11.797 -6.355 1 98.38 55 THR B N 1
ATOM 1509 C CA . THR B 1 55 ? 13.5 12.375 -6.926 1 98.38 55 THR B CA 1
ATOM 1510 C C . THR B 1 55 ? 12.906 13.422 -5.992 1 98.38 55 THR B C 1
ATOM 1512 O O . THR B 1 55 ? 12.32 14.414 -6.449 1 98.38 55 THR B O 1
ATOM 1515 N N . LEU B 1 56 ? 13.062 13.273 -4.652 1 98.06 56 LEU B N 1
ATOM 1516 C CA . LEU B 1 56 ? 12.18 14.031 -3.766 1 98.06 56 LEU B CA 1
ATOM 1517 C C . LEU B 1 56 ? 12.992 14.977 -2.883 1 98.06 56 LEU B C 1
ATOM 1519 O O . LEU B 1 56 ? 12.422 15.836 -2.203 1 98.06 56 LEU B O 1
ATOM 1523 N N . THR B 1 57 ? 14.32 14.898 -2.771 1 97.75 57 THR B N 1
ATOM 1524 C CA . THR B 1 57 ? 15.133 15.656 -1.83 1 97.75 57 THR B CA 1
ATOM 1525 C C . THR B 1 57 ? 14.836 17.156 -1.943 1 97.75 57 THR B C 1
ATOM 1527 O O . THR B 1 57 ? 14.68 17.828 -0.931 1 97.75 57 THR B O 1
ATOM 1530 N N . ASP B 1 58 ? 14.617 17.688 -3.1 1 97.19 58 ASP B N 1
ATOM 1531 C CA . ASP B 1 58 ? 14.461 19.125 -3.291 1 97.19 58 ASP B CA 1
ATOM 1532 C C . ASP B 1 58 ? 13.031 19.469 -3.701 1 97.19 58 ASP B C 1
ATOM 1534 O O . ASP B 1 58 ? 12.781 20.547 -4.246 1 97.19 58 ASP B O 1
ATOM 1538 N N . VAL B 1 59 ? 12.164 18.547 -3.518 1 97.06 59 VAL B N 1
ATOM 1539 C CA . VAL B 1 59 ? 10.781 18.781 -3.916 1 97.06 59 VAL B CA 1
ATOM 1540 C C . VAL B 1 59 ? 9.984 19.312 -2.73 1 97.06 59 VAL B C 1
ATOM 1542 O O . VAL B 1 59 ? 10.117 18.812 -1.609 1 97.06 59 VAL B O 1
ATOM 1545 N N . THR B 1 60 ? 9.25 20.438 -2.941 1 95.69 60 THR B N 1
ATOM 1546 C CA . THR B 1 60 ? 8.281 20.922 -1.966 1 95.69 60 THR B CA 1
ATOM 1547 C C . THR B 1 60 ? 6.895 20.344 -2.246 1 95.69 60 THR B C 1
ATOM 1549 O O . THR B 1 60 ? 6.465 20.281 -3.4 1 95.69 60 THR B O 1
ATOM 1552 N N . TYR B 1 61 ? 6.262 20.062 -1.216 1 93.12 61 TYR B N 1
ATOM 1553 C CA . TYR B 1 61 ? 4.984 19.391 -1.386 1 93.12 61 TYR B CA 1
ATOM 1554 C C . TYR B 1 61 ? 4.004 20.25 -2.168 1 93.12 61 TYR B C 1
ATOM 1556 O O . TYR B 1 61 ? 3.779 21.422 -1.822 1 93.12 61 TYR B O 1
ATOM 1564 N N . ASP B 1 62 ? 3.477 19.672 -3.176 1 93.25 62 ASP B N 1
ATOM 1565 C CA . ASP B 1 62 ? 2.379 20.141 -4.016 1 93.25 62 ASP B CA 1
ATOM 1566 C C . ASP B 1 62 ? 1.506 18.984 -4.484 1 93.25 62 ASP B C 1
ATOM 1568 O O . ASP B 1 62 ? 2.012 18 -5.02 1 93.25 62 ASP B O 1
ATOM 1572 N N . GLN B 1 63 ? 0.261 19.141 -4.289 1 89.25 63 GLN B N 1
ATOM 1573 C CA . GLN B 1 63 ? -0.648 18.016 -4.508 1 89.25 63 GLN B CA 1
ATOM 1574 C C . GLN B 1 63 ? -0.512 17.469 -5.926 1 89.25 63 GLN B C 1
ATOM 1576 O O . GLN B 1 63 ? -0.432 16.266 -6.121 1 89.25 63 GLN B O 1
ATOM 1581 N N . THR B 1 64 ? -0.574 18.297 -6.891 1 92.75 64 THR B N 1
ATOM 1582 C CA . THR B 1 64 ? -0.517 17.891 -8.289 1 92.75 64 THR B CA 1
ATOM 1583 C C . THR B 1 64 ? 0.844 17.281 -8.617 1 92.75 64 THR B C 1
ATOM 1585 O O .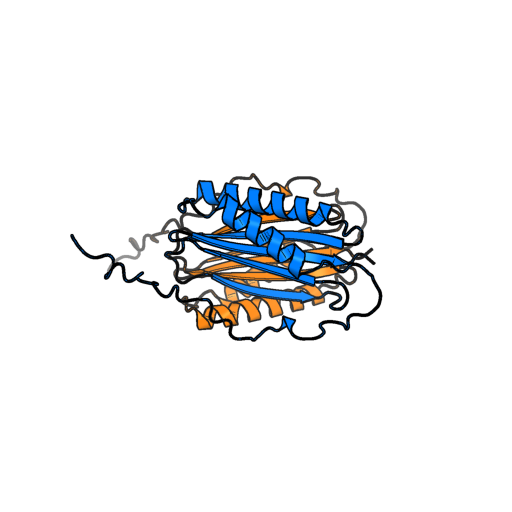 THR B 1 64 ? 0.921 16.219 -9.258 1 92.75 64 THR B O 1
ATOM 1588 N N . VAL B 1 65 ? 1.888 17.922 -8.156 1 95.5 65 VAL B N 1
ATOM 1589 C CA . VAL B 1 65 ? 3.246 17.453 -8.406 1 95.5 65 VAL B CA 1
ATOM 1590 C C . VAL B 1 65 ? 3.453 16.094 -7.738 1 95.5 65 VAL B C 1
ATOM 1592 O O . VAL B 1 65 ? 4 15.18 -8.352 1 95.5 65 VAL B O 1
ATOM 1595 N N . CYS B 1 66 ? 2.943 15.977 -6.555 1 94.56 66 CYS B N 1
ATOM 1596 C CA . CYS B 1 66 ? 3.191 14.766 -5.785 1 94.56 66 CYS B CA 1
ATOM 1597 C C . CYS B 1 66 ? 2.373 13.602 -6.324 1 94.56 66 CYS B C 1
ATOM 1599 O O . CYS B 1 66 ? 2.773 12.445 -6.199 1 94.56 66 CYS B O 1
ATOM 1601 N N . ARG B 1 67 ? 1.29 13.875 -6.957 1 93.5 67 ARG B N 1
ATOM 1602 C CA . ARG B 1 67 ? 0.552 12.82 -7.645 1 93.5 67 ARG B CA 1
ATOM 1603 C C . ARG B 1 67 ? 1.377 12.219 -8.781 1 93.5 67 ARG B C 1
ATOM 1605 O O . ARG B 1 67 ? 1.523 11 -8.875 1 93.5 67 ARG B O 1
ATOM 1612 N N . ASP B 1 68 ? 1.911 13.109 -9.547 1 97.25 68 ASP B N 1
ATOM 1613 C CA . ASP B 1 68 ? 2.723 12.672 -10.68 1 97.25 68 ASP B CA 1
ATOM 1614 C C . ASP B 1 68 ? 3.982 11.945 -10.203 1 97.25 68 ASP B C 1
ATOM 1616 O O . ASP B 1 68 ? 4.363 10.914 -10.758 1 97.25 68 ASP B O 1
ATOM 1620 N N . LEU B 1 69 ? 4.605 12.492 -9.195 1 97.81 69 LEU B N 1
ATOM 1621 C CA . LEU B 1 69 ? 5.852 11.922 -8.703 1 97.81 69 LEU B CA 1
ATOM 1622 C C . LEU B 1 69 ? 5.617 10.547 -8.078 1 97.81 69 LEU B C 1
ATOM 1624 O O . LEU B 1 69 ? 6.469 9.664 -8.18 1 97.81 69 LEU B O 1
ATOM 1628 N N . SER B 1 70 ? 4.512 10.375 -7.398 1 97.69 70 SER B N 1
ATOM 1629 C CA . SER B 1 70 ? 4.227 9.07 -6.812 1 97.69 70 SER B CA 1
ATOM 1630 C C . SER B 1 70 ? 4.137 7.988 -7.883 1 97.69 70 SER B C 1
ATOM 1632 O O . SER B 1 70 ? 4.656 6.883 -7.707 1 97.69 70 SER B O 1
ATOM 1634 N N . LEU B 1 71 ? 3.541 8.32 -9.023 1 97.19 71 LEU B N 1
ATOM 1635 C CA . LEU B 1 71 ? 3.436 7.391 -10.141 1 97.19 71 LEU B CA 1
ATOM 1636 C C . LEU B 1 71 ? 4.805 7.129 -10.766 1 97.19 71 LEU B C 1
ATOM 1638 O O . LEU B 1 71 ? 5.152 5.98 -11.047 1 97.19 71 LEU B O 1
ATOM 1642 N N . ARG B 1 72 ? 5.496 8.156 -10.914 1 98.19 72 ARG B N 1
ATOM 1643 C CA . ARG B 1 72 ? 6.816 8.047 -11.523 1 98.19 72 ARG B CA 1
ATOM 1644 C C . ARG B 1 72 ? 7.75 7.203 -10.664 1 98.19 72 ARG B C 1
ATOM 1646 O O . ARG B 1 72 ? 8.477 6.352 -11.188 1 98.19 72 ARG B O 1
ATOM 1653 N N . ILE B 1 73 ? 7.746 7.469 -9.406 1 98.62 73 ILE B N 1
ATOM 1654 C CA . ILE B 1 73 ? 8.578 6.703 -8.484 1 98.62 73 ILE B CA 1
ATOM 1655 C C . ILE B 1 73 ? 8.188 5.23 -8.539 1 98.62 73 ILE B C 1
ATOM 1657 O O . ILE B 1 73 ? 9.047 4.352 -8.656 1 98.62 73 ILE B O 1
ATOM 1661 N N . SER B 1 74 ? 6.965 4.961 -8.484 1 98 74 SER B N 1
ATOM 1662 C CA . SER B 1 74 ? 6.492 3.58 -8.516 1 98 74 SER B CA 1
ATOM 1663 C C . SER B 1 74 ? 6.891 2.887 -9.812 1 98 74 SER B C 1
ATOM 1665 O O . SER B 1 74 ? 7.293 1.722 -9.805 1 98 74 SER B O 1
ATOM 1667 N N . GLU B 1 75 ? 6.766 3.572 -10.875 1 97.94 75 GLU B N 1
ATOM 1668 C CA . GLU B 1 75 ? 7.16 3.021 -12.172 1 97.94 75 GLU B CA 1
ATOM 1669 C C . GLU B 1 75 ? 8.656 2.715 -12.211 1 97.94 75 GLU B C 1
ATOM 1671 O O . GLU B 1 75 ? 9.062 1.64 -12.648 1 97.94 75 GLU B O 1
ATOM 1676 N N . GLU B 1 76 ? 9.391 3.623 -11.82 1 98.31 76 GLU B N 1
ATOM 1677 C CA . GLU B 1 76 ? 10.844 3.457 -11.844 1 98.31 76 GLU B CA 1
ATOM 1678 C C . GLU B 1 76 ? 11.289 2.322 -10.93 1 98.31 76 GLU B C 1
ATOM 1680 O O . GLU B 1 76 ? 12.094 1.478 -11.32 1 98.31 76 GLU B O 1
ATOM 1685 N N . VAL B 1 77 ? 10.789 2.299 -9.672 1 97.94 77 VAL B N 1
ATOM 1686 C CA . VAL B 1 77 ? 11.141 1.244 -8.727 1 97.94 77 VAL B CA 1
ATOM 1687 C C . VAL B 1 77 ? 10.719 -0.113 -9.289 1 97.94 77 VAL B C 1
ATOM 1689 O O . VAL B 1 77 ? 11.516 -1.059 -9.305 1 97.94 77 VAL B O 1
ATOM 1692 N N . LYS B 1 78 ? 9.5 -0.213 -9.758 1 96.69 78 LYS B N 1
ATOM 1693 C CA . LYS B 1 78 ? 9 -1.451 -10.359 1 96.69 78 LYS B CA 1
ATOM 1694 C C . LYS B 1 78 ? 9.922 -1.926 -11.477 1 96.69 78 LYS B C 1
ATOM 1696 O O . LYS B 1 78 ? 10.305 -3.096 -11.523 1 96.69 78 LYS B O 1
ATOM 1701 N N . SER B 1 79 ? 10.266 -1.024 -12.367 1 96.62 79 SER B N 1
ATOM 1702 C CA . SER B 1 79 ? 11.109 -1.348 -13.508 1 96.62 79 SER B CA 1
ATOM 1703 C C . SER B 1 79 ? 12.492 -1.81 -13.07 1 96.62 79 SER B C 1
ATOM 1705 O O . SER B 1 79 ? 13.023 -2.793 -13.594 1 96.62 79 SER B O 1
ATOM 1707 N N . GLN B 1 80 ? 13.086 -1.162 -12.148 1 96.5 80 GLN B N 1
ATOM 1708 C CA . GLN B 1 80 ? 14.414 -1.518 -11.664 1 96.5 80 GLN B CA 1
ATOM 1709 C C . GLN B 1 80 ? 14.391 -2.855 -10.93 1 96.5 80 GLN B C 1
ATOM 1711 O O . GLN B 1 80 ? 15.312 -3.658 -11.062 1 96.5 80 GLN B O 1
ATOM 1716 N N . VAL B 1 81 ? 13.375 -3.113 -10.117 1 95.19 81 VAL B N 1
ATOM 1717 C CA . VAL B 1 81 ? 13.242 -4.387 -9.414 1 95.19 81 VAL B CA 1
ATOM 1718 C C . VAL B 1 81 ? 13.102 -5.52 -10.43 1 95.19 81 VAL B C 1
A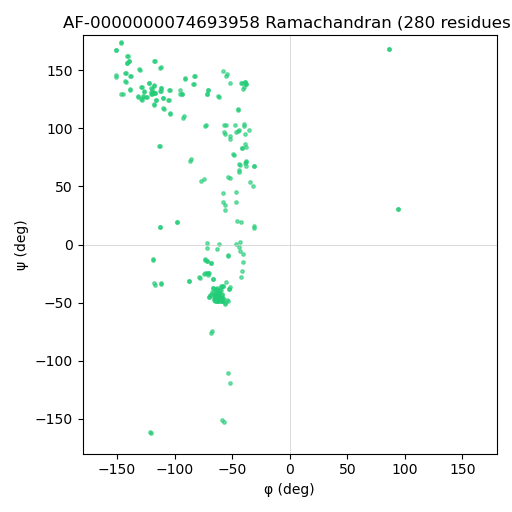TOM 1720 O O . VAL B 1 81 ? 13.68 -6.598 -10.258 1 95.19 81 VAL B O 1
ATOM 1723 N N . LYS B 1 82 ? 12.344 -5.289 -11.453 1 92.81 82 LYS B N 1
ATOM 1724 C CA . LYS B 1 82 ? 12.172 -6.281 -12.516 1 92.81 82 LYS B CA 1
ATOM 1725 C C . LYS B 1 82 ? 13.508 -6.617 -13.172 1 92.81 82 LYS B C 1
ATOM 1727 O O . LYS B 1 82 ? 13.758 -7.77 -13.539 1 92.81 82 LYS B O 1
ATOM 1732 N N . GLN B 1 83 ? 14.328 -5.68 -13.305 1 93.69 83 GLN B N 1
ATOM 1733 C CA . GLN B 1 83 ? 15.617 -5.836 -13.969 1 93.69 83 GLN B CA 1
ATOM 1734 C C . GLN B 1 83 ? 16.578 -6.648 -13.117 1 93.69 83 GLN B C 1
ATOM 1736 O O . GLN B 1 83 ? 17.609 -7.113 -13.609 1 93.69 83 GLN B O 1
ATOM 1741 N N . LEU B 1 84 ? 16.266 -6.844 -11.828 1 91.5 84 LEU B N 1
ATOM 1742 C CA . LEU B 1 84 ? 17.109 -7.656 -10.953 1 91.5 84 LEU B CA 1
ATOM 1743 C C . LEU B 1 84 ? 16.953 -9.141 -11.281 1 91.5 84 LEU B C 1
ATOM 1745 O O . LEU B 1 84 ? 17.75 -9.961 -10.805 1 91.5 84 LEU B O 1
ATOM 1749 N N . GLY B 1 85 ? 15.984 -9.547 -12.047 1 87.19 85 GLY B N 1
ATOM 1750 C CA . GLY B 1 85 ? 15.891 -10.906 -12.555 1 87.19 85 GLY B CA 1
ATOM 1751 C C . GLY B 1 85 ? 15.039 -11.812 -11.68 1 87.19 85 GLY B C 1
ATOM 1752 O O . GLY B 1 85 ? 15.32 -13.008 -11.562 1 87.19 85 GLY B O 1
ATOM 1753 N N . PHE B 1 86 ? 14.078 -11.312 -11.023 1 86.81 86 PHE B N 1
ATOM 1754 C CA . PHE B 1 86 ? 13.164 -12.117 -10.219 1 86.81 86 PHE B CA 1
ATOM 1755 C C . PHE B 1 86 ? 12.016 -12.648 -11.07 1 86.81 86 PHE B C 1
ATOM 1757 O O . PHE B 1 86 ? 10.852 -12.336 -10.82 1 86.81 86 PHE B O 1
ATOM 1764 N N . ASP B 1 87 ? 12.266 -13.633 -11.961 1 87.88 87 ASP B N 1
ATOM 1765 C CA . ASP B 1 87 ? 11.359 -14.023 -13.039 1 87.88 87 ASP B CA 1
ATOM 1766 C C . ASP B 1 87 ? 10.141 -14.758 -12.484 1 87.88 87 ASP B C 1
ATOM 1768 O O . ASP B 1 87 ? 9.078 -14.758 -13.102 1 87.88 87 ASP B O 1
ATOM 1772 N N . ARG B 1 88 ? 10.227 -15.367 -11.344 1 90 88 ARG B N 1
ATOM 1773 C CA . ARG B 1 88 ? 9.109 -16.125 -10.805 1 90 88 ARG B CA 1
ATOM 1774 C C . ARG B 1 88 ? 8.328 -15.305 -9.781 1 90 88 ARG B C 1
ATOM 1776 O O . ARG B 1 88 ? 7.621 -15.867 -8.938 1 90 88 ARG B O 1
ATOM 1783 N N . TYR B 1 89 ? 8.531 -14.07 -9.875 1 93.38 89 TYR B N 1
ATOM 1784 C CA . TYR B 1 89 ? 7.824 -13.219 -8.93 1 93.38 89 TYR B CA 1
ATOM 1785 C C . TYR B 1 89 ? 6.926 -12.227 -9.656 1 93.38 89 TYR B C 1
ATOM 1787 O O . TYR B 1 89 ? 7.328 -11.633 -10.664 1 93.38 89 TYR B O 1
ATOM 1795 N N . LYS B 1 90 ? 5.73 -12.109 -9.172 1 94.06 90 LYS B N 1
ATOM 1796 C CA . LYS B 1 90 ? 4.902 -10.945 -9.461 1 94.06 90 LYS B CA 1
ATOM 1797 C C . LYS B 1 90 ? 5.219 -9.797 -8.516 1 94.06 90 LYS B C 1
ATOM 1799 O O . LYS B 1 90 ? 5.426 -10.008 -7.32 1 94.06 90 LYS B O 1
ATOM 1804 N N . ILE B 1 91 ? 5.277 -8.609 -9.031 1 95.19 91 ILE B N 1
ATOM 1805 C CA . ILE B 1 91 ? 5.746 -7.465 -8.258 1 95.19 91 ILE B CA 1
ATOM 1806 C C . ILE B 1 91 ? 4.625 -6.438 -8.109 1 95.19 91 ILE B C 1
ATOM 1808 O O . ILE B 1 91 ? 3.955 -6.102 -9.094 1 95.19 91 ILE B O 1
ATOM 1812 N N . VAL B 1 92 ? 4.375 -5.98 -6.918 1 95.62 92 VAL B N 1
ATOM 1813 C CA . VAL B 1 92 ? 3.516 -4.836 -6.617 1 95.62 92 VAL B CA 1
ATOM 1814 C C . VAL B 1 92 ? 4.34 -3.721 -5.98 1 95.62 92 VAL B C 1
ATOM 1816 O O . VAL B 1 92 ? 5.004 -3.934 -4.965 1 95.62 92 VAL B O 1
ATOM 1819 N N . CYS B 1 93 ? 4.293 -2.525 -6.582 1 96.81 93 CYS B N 1
ATOM 1820 C CA . CYS B 1 93 ? 4.98 -1.355 -6.047 1 96.81 93 CYS B CA 1
ATOM 1821 C C . CYS B 1 93 ? 3.99 -0.239 -5.734 1 96.81 93 CYS B C 1
ATOM 1823 O O . CYS B 1 93 ? 3.172 0.128 -6.578 1 96.81 93 CYS B O 1
ATOM 1825 N N . ILE B 1 94 ? 4.039 0.311 -4.555 1 96.56 94 ILE B N 1
ATOM 1826 C CA . ILE B 1 94 ? 3.148 1.371 -4.098 1 96.56 94 ILE B CA 1
ATOM 1827 C C . ILE B 1 94 ? 3.965 2.494 -3.461 1 96.56 94 ILE B C 1
ATOM 1829 O O . ILE B 1 94 ? 4.773 2.25 -2.562 1 96.56 94 ILE B O 1
ATOM 1833 N N . THR B 1 95 ? 3.789 3.695 -3.887 1 96.75 95 THR B N 1
ATOM 1834 C CA . THR B 1 95 ? 4.41 4.867 -3.277 1 96.75 95 THR B CA 1
ATOM 1835 C C . THR B 1 95 ? 3.35 5.844 -2.777 1 96.75 95 THR B C 1
ATOM 1837 O O . THR B 1 95 ? 2.42 6.188 -3.51 1 96.75 95 THR B O 1
ATOM 1840 N N . HIS B 1 96 ? 3.516 6.254 -1.561 1 92.81 96 HIS B N 1
ATOM 1841 C CA . HIS B 1 96 ? 2.699 7.285 -0.925 1 92.81 96 HIS B CA 1
ATOM 1842 C C . HIS B 1 96 ? 3.512 8.547 -0.661 1 92.81 96 HIS B C 1
ATOM 1844 O O . HIS B 1 96 ? 4.605 8.477 -0.091 1 92.81 96 HIS B O 1
ATOM 1850 N N . ILE B 1 97 ? 2.93 9.625 -1.036 1 92.94 97 ILE B N 1
ATOM 1851 C CA . ILE B 1 97 ? 3.555 10.898 -0.712 1 92.94 97 ILE B CA 1
ATOM 1852 C C . ILE B 1 97 ? 2.549 11.797 0.005 1 92.94 97 ILE B C 1
ATOM 1854 O O . ILE B 1 97 ? 1.406 11.938 -0.436 1 92.94 97 ILE B O 1
ATOM 1858 N N . GLY B 1 98 ? 2.951 12.383 1.108 1 89.5 98 GLY B N 1
ATOM 1859 C CA . GLY B 1 98 ? 2.107 13.305 1.86 1 89.5 98 GLY B CA 1
ATOM 1860 C C . GLY B 1 98 ? 2.865 14.5 2.404 1 89.5 98 GLY B C 1
ATOM 1861 O O . GLY B 1 98 ? 4.098 14.508 2.41 1 89.5 98 GLY B O 1
ATOM 1862 N N . SER B 1 99 ? 2.059 15.477 2.736 1 87.69 99 SER B N 1
ATOM 1863 C CA . SER B 1 99 ? 2.637 16.656 3.365 1 87.69 99 SER B CA 1
ATOM 1864 C C . SER B 1 99 ? 3.094 16.359 4.789 1 87.69 99 SER B C 1
ATOM 1866 O O . SER B 1 99 ? 2.406 15.656 5.535 1 87.69 99 SER B O 1
ATOM 1868 N N . LYS B 1 100 ? 4.332 16.797 5.129 1 80.38 100 LYS B N 1
ATOM 1869 C CA . LYS B 1 100 ? 4.879 16.594 6.469 1 80.38 100 LYS B CA 1
ATOM 1870 C C . LYS B 1 100 ? 4.098 17.391 7.508 1 80.38 100 LYS B C 1
ATOM 1872 O O . LYS B 1 100 ? 4.113 17.062 8.695 1 80.38 100 LYS B O 1
ATOM 1877 N N . MET B 1 101 ? 3.518 18.469 7.246 1 65.94 101 MET B N 1
ATOM 1878 C CA . MET B 1 101 ? 2.768 19.25 8.227 1 65.94 101 MET B CA 1
ATOM 1879 C C . MET B 1 101 ? 1.714 18.391 8.914 1 65.94 101 MET B C 1
ATOM 1881 O O . MET B 1 101 ? 1.161 18.781 9.945 1 65.94 101 MET B O 1
ATOM 1885 N N . SER B 1 102 ? 1.532 17.188 8.375 1 59.28 102 SER B N 1
ATOM 1886 C CA . SER B 1 102 ? 0.507 16.312 8.914 1 59.28 102 SER B CA 1
ATOM 1887 C C . SER B 1 102 ? 1.099 15.336 9.93 1 59.28 102 SER B C 1
ATOM 1889 O O . SER B 1 102 ? 2.312 15.125 9.961 1 59.28 102 SER B O 1
ATOM 1891 N N . GLN B 1 103 ? 0.458 15.211 11.234 1 61.75 103 GLN B N 1
ATOM 1892 C CA . GLN B 1 103 ? 0.853 14.305 12.312 1 61.75 103 GLN B CA 1
ATOM 1893 C C . GLN B 1 103 ? 1.209 12.93 11.773 1 61.75 103 GLN B C 1
ATOM 1895 O O . GLN B 1 103 ? 1.263 11.953 12.523 1 61.75 103 GLN B O 1
ATOM 1900 N N . GLY B 1 104 ? 1.509 12.797 10.461 1 73.25 104 GLY B N 1
ATOM 1901 C CA . GLY B 1 104 ? 2.059 11.578 9.891 1 73.25 104 GLY B CA 1
ATOM 1902 C C . GLY B 1 104 ? 0.995 10.57 9.5 1 73.25 104 GLY B C 1
ATOM 1903 O O . GLY B 1 104 ? -0.201 10.844 9.617 1 73.25 104 GLY B O 1
ATOM 1904 N N . ILE B 1 105 ? 1.287 9.586 8.805 1 84.06 105 ILE B N 1
ATOM 1905 C CA . ILE B 1 105 ? 0.448 8.5 8.305 1 84.06 105 ILE B CA 1
ATOM 1906 C C . ILE B 1 105 ? 0.833 7.195 9 1 84.06 105 ILE B C 1
ATOM 1908 O O . ILE B 1 105 ? 1.998 6.988 9.352 1 84.06 105 ILE B O 1
ATOM 1912 N N . LYS B 1 106 ? -0.189 6.496 9.406 1 89.38 106 LYS B N 1
ATOM 1913 C CA . LYS B 1 106 ? 0.039 5.152 9.93 1 89.38 106 LYS B CA 1
ATOM 1914 C C . LYS B 1 106 ? -0.381 4.09 8.914 1 89.38 106 LYS B C 1
ATOM 1916 O O . LYS B 1 106 ? -1.446 4.195 8.305 1 89.38 106 LYS B O 1
ATOM 1921 N N . ILE B 1 107 ? 0.541 3.123 8.758 1 90.75 107 ILE B N 1
ATOM 1922 C CA . ILE B 1 107 ? 0.304 2.088 7.758 1 90.75 107 ILE B CA 1
ATOM 1923 C C . ILE B 1 107 ? 0.22 0.723 8.438 1 90.75 107 ILE B C 1
ATOM 1925 O O . ILE B 1 107 ? 1.126 0.335 9.18 1 90.75 107 ILE B O 1
ATOM 1929 N N . GLY B 1 108 ? -0.883 0.082 8.281 1 93.81 108 GLY B N 1
ATOM 1930 C CA . GLY B 1 108 ? -1.022 -1.329 8.602 1 93.81 108 GLY B CA 1
ATOM 1931 C C . GLY B 1 108 ? -1.066 -2.221 7.375 1 93.81 108 GLY B C 1
ATOM 1932 O O . GLY B 1 108 ? -1.854 -1.983 6.457 1 93.81 108 GLY B O 1
ATOM 1933 N N . SER B 1 109 ? -0.207 -3.199 7.277 1 92.25 109 SER B N 1
ATOM 1934 C CA . SER B 1 109 ? -0.176 -4.129 6.156 1 92.25 109 SER B CA 1
ATOM 1935 C C . SER B 1 109 ? -0.167 -5.578 6.637 1 92.25 109 SER B C 1
ATOM 1937 O O . SER B 1 109 ? 0.583 -5.93 7.551 1 92.25 109 SER B O 1
ATOM 1939 N N . LEU B 1 110 ? -1.021 -6.328 6.211 1 91.31 110 LEU B N 1
ATOM 1940 C CA . LEU B 1 110 ? -1.075 -7.762 6.477 1 91.31 110 LEU B CA 1
ATOM 1941 C C . LEU B 1 110 ? -1.273 -8.547 5.188 1 91.31 110 LEU B C 1
ATOM 1943 O O . LEU B 1 110 ? -1.831 -8.023 4.219 1 91.31 110 LEU B O 1
ATOM 1947 N N . CYS B 1 111 ? -0.776 -9.719 5.215 1 88.94 111 CYS B N 1
ATOM 1948 C CA . CYS B 1 111 ? -0.789 -10.531 4.004 1 88.94 111 CYS B CA 1
ATOM 1949 C C . CYS B 1 111 ? -1.135 -11.977 4.324 1 88.94 111 CYS B C 1
ATOM 1951 O O . CYS B 1 111 ? -0.785 -12.484 5.391 1 88.94 111 CYS B O 1
ATOM 1953 N N . CYS B 1 112 ? -1.83 -12.531 3.396 1 86.81 112 CYS B N 1
ATOM 1954 C CA . CYS B 1 112 ? -2.062 -13.969 3.363 1 86.81 112 CYS B CA 1
ATOM 1955 C C . CYS B 1 112 ? -1.38 -14.609 2.156 1 86.81 112 CYS B C 1
ATOM 1957 O O . CYS B 1 112 ? -1.947 -14.641 1.063 1 86.81 112 CYS B O 1
ATOM 1959 N N . TRP B 1 113 ? -0.086 -14.922 2.332 1 87.44 113 TRP B N 1
ATOM 1960 C CA . TRP B 1 113 ? 0.764 -15.438 1.266 1 87.44 113 TRP B CA 1
ATOM 1961 C C . TRP B 1 113 ? 1.793 -16.422 1.817 1 87.44 113 TRP B C 1
ATOM 1963 O O . TRP B 1 113 ? 1.718 -16.812 2.982 1 87.44 113 TRP B O 1
ATOM 1973 N N . ASP B 1 114 ? 2.543 -17.047 0.918 1 88.44 114 ASP B N 1
ATOM 1974 C CA . ASP B 1 114 ? 3.594 -17.984 1.311 1 88.44 114 ASP B CA 1
ATOM 1975 C C . ASP B 1 114 ? 4.797 -17.25 1.89 1 88.44 114 ASP B C 1
ATOM 1977 O O . ASP B 1 114 ? 5.641 -16.75 1.145 1 88.44 114 ASP B O 1
ATOM 1981 N N . ALA B 1 115 ? 4.891 -17.281 3.199 1 84.25 115 ALA B N 1
ATOM 1982 C CA . ALA B 1 115 ? 5.879 -16.484 3.908 1 84.25 115 ALA B CA 1
ATOM 1983 C C . ALA B 1 115 ? 7.293 -16.984 3.629 1 84.25 115 ALA B C 1
ATOM 1985 O O . ALA B 1 115 ? 8.273 -16.266 3.887 1 84.25 115 ALA B O 1
ATOM 1986 N N . ASN B 1 116 ? 7.434 -18.172 3.098 1 86.06 116 ASN B N 1
ATOM 1987 C CA . ASN B 1 116 ? 8.758 -18.703 2.783 1 86.06 116 ASN B CA 1
ATOM 1988 C C . ASN B 1 116 ? 9.305 -18.094 1.49 1 86.06 116 ASN B C 1
ATOM 1990 O O . ASN B 1 116 ? 10.516 -17.969 1.327 1 86.06 116 ASN B O 1
ATOM 1994 N N . ASN B 1 117 ? 8.398 -17.719 0.583 1 89.5 117 ASN B N 1
ATOM 1995 C CA . ASN B 1 117 ? 8.82 -17.281 -0.743 1 89.5 117 ASN B CA 1
ATOM 1996 C C . ASN B 1 117 ? 8.438 -15.836 -1.01 1 89.5 117 ASN B C 1
ATOM 1998 O O . 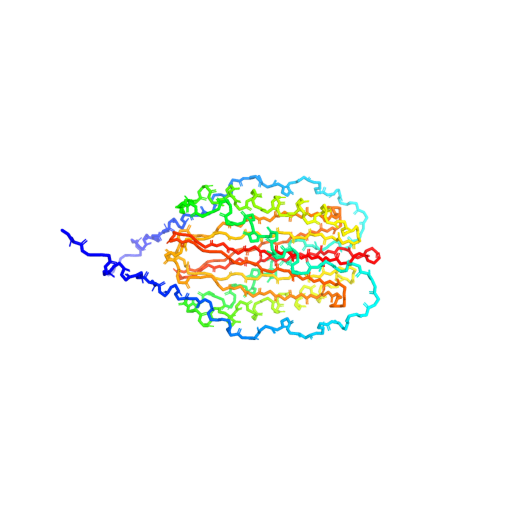ASN B 1 117 ? 9.172 -15.102 -1.679 1 89.5 117 ASN B O 1
ATOM 2002 N N . ASP B 1 118 ? 7.348 -15.461 -0.498 1 91.88 118 ASP B N 1
ATOM 2003 C CA . ASP B 1 118 ? 6.875 -14.094 -0.708 1 91.88 118 ASP B CA 1
ATOM 2004 C C . ASP B 1 118 ? 7.543 -13.125 0.266 1 91.88 118 ASP B C 1
ATOM 2006 O O . ASP B 1 118 ? 7.906 -13.508 1.379 1 91.88 118 ASP B O 1
ATOM 2010 N N . ASN B 1 119 ? 7.805 -11.945 -0.141 1 91.75 119 ASN B N 1
ATOM 2011 C CA . ASN B 1 119 ? 8.406 -10.945 0.734 1 91.75 119 ASN B CA 1
ATOM 2012 C C . ASN B 1 119 ? 7.996 -9.531 0.337 1 91.75 119 ASN B C 1
ATOM 2014 O O . ASN B 1 119 ? 7.312 -9.344 -0.67 1 91.75 119 ASN B O 1
ATOM 2018 N N . PHE B 1 120 ? 8.305 -8.625 1.258 1 93 120 PHE B N 1
ATOM 2019 C CA . PHE B 1 120 ? 8.094 -7.219 0.932 1 93 120 PHE B CA 1
ATOM 2020 C C . PHE B 1 120 ? 9.219 -6.359 1.488 1 93 120 PHE B C 1
ATOM 2022 O O . PHE B 1 120 ? 9.93 -6.777 2.408 1 93 120 PHE B O 1
ATOM 2029 N N . THR B 1 121 ? 9.422 -5.223 0.886 1 94.56 121 THR B N 1
ATOM 2030 C CA . THR B 1 121 ? 10.383 -4.211 1.299 1 94.56 121 THR B CA 1
ATOM 2031 C C . THR B 1 121 ? 9.719 -2.844 1.418 1 94.56 121 THR B C 1
ATOM 2033 O O . THR B 1 121 ? 8.891 -2.475 0.579 1 94.56 121 THR B O 1
ATOM 2036 N N . GLU B 1 122 ? 10.047 -2.168 2.508 1 94.56 122 GLU B N 1
ATOM 2037 C CA . GLU B 1 122 ? 9.539 -0.82 2.74 1 94.56 122 GLU B CA 1
ATOM 2038 C C . GLU B 1 122 ? 10.672 0.18 2.918 1 94.56 122 GLU B C 1
ATOM 2040 O O . GLU B 1 122 ? 11.68 -0.124 3.564 1 94.56 122 GLU B O 1
ATOM 2045 N N . CYS B 1 123 ? 10.531 1.312 2.354 1 96.25 123 CYS B N 1
ATOM 2046 C CA . CYS B 1 123 ? 11.484 2.396 2.547 1 96.25 123 CYS B CA 1
ATOM 2047 C C . CYS B 1 123 ? 10.773 3.734 2.697 1 96.25 123 CYS B C 1
ATOM 2049 O O . CYS B 1 123 ? 9.844 4.031 1.946 1 96.25 123 CYS B O 1
ATOM 2051 N N . SER B 1 124 ? 11.164 4.5 3.674 1 94.38 124 SER B N 1
ATOM 2052 C CA . SER B 1 124 ? 10.594 5.82 3.918 1 94.38 124 SER B CA 1
ATOM 2053 C C . SER B 1 124 ? 11.609 6.922 3.637 1 94.38 124 SER B C 1
ATOM 2055 O O . SER B 1 124 ? 12.82 6.695 3.719 1 94.38 124 SER B O 1
ATOM 2057 N N . PHE B 1 125 ? 10.984 7.988 3.303 1 95.81 125 PHE B N 1
ATOM 2058 C CA . PHE B 1 125 ? 11.742 9.211 3.041 1 95.81 125 PHE B CA 1
ATOM 2059 C C . PHE B 1 125 ? 10.984 10.43 3.543 1 95.81 125 PHE B C 1
ATOM 2061 O O . PHE B 1 125 ? 9.75 10.438 3.58 1 95.81 125 PHE B O 1
ATOM 2068 N N . ALA B 1 126 ? 11.883 11.43 3.99 1 93.81 126 ALA B N 1
ATOM 2069 C CA . ALA B 1 126 ? 11.25 12.711 4.32 1 93.81 126 ALA B CA 1
ATOM 2070 C C . ALA B 1 126 ? 12.219 13.867 4.082 1 93.81 126 ALA B C 1
ATOM 2072 O O . ALA B 1 126 ? 13.43 13.719 4.227 1 93.81 126 ALA B O 1
ATOM 2073 N N . ASN B 1 127 ? 11.672 14.93 3.67 1 94.31 127 ASN B N 1
ATOM 2074 C CA . ASN B 1 127 ? 12.359 16.219 3.713 1 94.31 127 ASN B CA 1
ATOM 2075 C C . ASN B 1 127 ? 11.578 17.234 4.535 1 94.31 127 ASN B C 1
ATOM 2077 O O . ASN B 1 127 ? 10.758 16.875 5.375 1 94.31 127 ASN B O 1
ATOM 2081 N N . ARG B 1 128 ? 11.82 18.484 4.406 1 91.62 128 ARG B N 1
ATOM 2082 C CA . ARG B 1 128 ? 11.195 19.484 5.262 1 91.62 128 ARG B CA 1
ATOM 2083 C C . ARG B 1 128 ? 9.711 19.625 4.938 1 91.62 128 ARG B C 1
ATOM 2085 O O . ARG B 1 128 ? 8.906 19.984 5.809 1 91.62 128 ARG B O 1
ATOM 2092 N N . SER B 1 129 ? 9.25 19.297 3.764 1 91.31 129 SER B N 1
ATOM 2093 C CA . SER B 1 129 ? 7.914 19.625 3.281 1 91.31 129 SER B CA 1
ATOM 2094 C C . SER B 1 129 ? 7.055 18.375 3.139 1 91.31 129 SER B C 1
ATOM 2096 O O . SER B 1 129 ? 5.836 18.438 3.303 1 91.31 129 SER B O 1
ATOM 2098 N N . LEU B 1 130 ? 7.699 17.25 2.77 1 92.56 130 LEU B N 1
ATOM 2099 C CA . LEU B 1 130 ? 6.891 16.094 2.445 1 92.56 130 LEU B CA 1
ATOM 2100 C C . LEU B 1 130 ? 7.523 14.82 3.004 1 92.56 130 LEU B C 1
ATOM 2102 O O . LEU B 1 130 ? 8.695 14.82 3.383 1 92.56 130 LEU B O 1
ATOM 2106 N N . PHE B 1 131 ? 6.723 13.797 3.174 1 92.25 131 PHE B N 1
ATOM 2107 C CA . PHE B 1 131 ? 7.199 12.445 3.42 1 92.25 131 PHE B CA 1
ATOM 2108 C C . PHE B 1 131 ? 6.77 11.508 2.299 1 92.25 131 PHE B C 1
ATOM 2110 O O . PHE B 1 131 ? 5.824 11.797 1.563 1 92.25 131 PHE B O 1
ATOM 2117 N N . ALA B 1 132 ? 7.5 10.406 2.178 1 94.56 132 ALA B N 1
ATOM 2118 C CA . ALA B 1 132 ? 7.16 9.375 1.204 1 94.56 132 ALA B CA 1
ATOM 2119 C C . ALA B 1 132 ? 7.438 7.98 1.762 1 94.56 132 ALA B C 1
ATOM 2121 O O . ALA B 1 132 ? 8.414 7.781 2.49 1 94.56 132 ALA B O 1
ATOM 2122 N N . VAL B 1 133 ? 6.574 7.098 1.468 1 94.5 133 VAL B N 1
ATOM 2123 C CA . VAL B 1 133 ? 6.754 5.684 1.785 1 94.5 133 VAL B CA 1
ATOM 2124 C C . VAL B 1 133 ? 6.551 4.844 0.528 1 94.5 133 VAL B C 1
ATOM 2126 O O . VAL B 1 133 ? 5.551 5.004 -0.178 1 94.5 133 VAL B O 1
ATOM 2129 N N . THR B 1 134 ? 7.484 4.035 0.252 1 97.06 134 THR B N 1
ATOM 2130 C CA . THR B 1 134 ? 7.379 3.121 -0.88 1 97.06 134 THR B CA 1
ATOM 2131 C C . THR B 1 134 ? 7.441 1.67 -0.412 1 97.06 134 THR B C 1
ATOM 2133 O O . THR B 1 134 ? 8.297 1.308 0.394 1 97.06 134 THR B O 1
ATOM 2136 N N . LEU B 1 135 ? 6.508 0.899 -0.883 1 96.31 135 LEU B N 1
ATOM 2137 C CA . LEU B 1 135 ? 6.43 -0.53 -0.599 1 96.31 135 LEU B CA 1
ATOM 2138 C C . LEU B 1 135 ? 6.551 -1.346 -1.881 1 96.31 135 LEU B C 1
ATOM 2140 O O . LEU B 1 135 ? 5.961 -0.995 -2.904 1 96.31 135 LEU B O 1
ATOM 2144 N N . VAL B 1 136 ? 7.348 -2.42 -1.776 1 96.44 136 VAL B N 1
ATOM 2145 C CA . VAL B 1 136 ? 7.449 -3.387 -2.865 1 96.44 136 VAL B CA 1
ATOM 2146 C C . VAL B 1 136 ? 7.109 -4.785 -2.348 1 96.44 136 VAL B C 1
ATOM 2148 O O . VAL B 1 136 ? 7.703 -5.25 -1.373 1 96.44 136 VAL B O 1
ATOM 2151 N N . PHE B 1 137 ? 6.191 -5.43 -3.012 1 94.69 137 PHE B N 1
ATOM 2152 C CA . PHE B 1 137 ? 5.852 -6.82 -2.719 1 94.69 137 PHE B CA 1
ATOM 2153 C C . PHE B 1 137 ? 6.312 -7.738 -3.846 1 94.69 137 PHE B C 1
ATOM 2155 O O . PHE B 1 137 ? 6.051 -7.465 -5.02 1 94.69 137 PHE B O 1
ATOM 2162 N N . GLY B 1 138 ? 7.039 -8.695 -3.496 1 94.5 138 GLY B N 1
ATOM 2163 C CA . GLY B 1 138 ? 7.348 -9.805 -4.387 1 94.5 138 GLY B CA 1
ATOM 2164 C C . GLY B 1 138 ? 6.574 -11.062 -4.059 1 94.5 138 GLY B C 1
ATOM 2165 O O . GLY B 1 138 ? 6.82 -11.703 -3.033 1 94.5 138 GLY B O 1
ATOM 2166 N N . VAL B 1 139 ? 5.703 -11.43 -4.938 1 94 139 VAL B N 1
ATOM 2167 C CA . VAL B 1 139 ? 4.832 -12.578 -4.727 1 94 139 VAL B CA 1
ATOM 2168 C C . VAL B 1 139 ? 5.246 -13.719 -5.656 1 94 139 VAL B C 1
ATOM 2170 O O . VAL B 1 139 ? 5.145 -13.602 -6.879 1 94 139 VAL B O 1
ATOM 2173 N N . TYR B 1 140 ? 5.664 -14.805 -5.004 1 92.75 140 TYR B N 1
ATOM 2174 C CA . TYR B 1 140 ? 6.227 -15.93 -5.742 1 92.75 140 TYR B CA 1
ATOM 2175 C C . TYR B 1 140 ? 5.141 -16.672 -6.512 1 92.75 140 TYR B C 1
ATOM 2177 O O . TYR B 1 140 ? 4.086 -16.984 -5.957 1 92.75 140 TYR B O 1
ATOM 2185 N N . GLN B 1 141 ? 5.422 -16.891 -7.836 1 87.62 141 GLN B N 1
ATOM 2186 C CA . GLN B 1 141 ? 4.543 -17.688 -8.672 1 87.62 141 GLN B CA 1
ATOM 2187 C C . GLN B 1 141 ? 4.992 -19.156 -8.688 1 87.62 141 GLN B C 1
ATOM 2189 O O . GLN B 1 141 ? 6.152 -19.453 -8.984 1 87.62 141 GLN B O 1
ATOM 2194 N N . GLU B 1 142 ? 4.23 -19.938 -8.062 1 74.62 142 GLU B N 1
ATOM 2195 C CA . GLU B 1 142 ? 4.586 -21.359 -8.094 1 74.62 142 GLU B CA 1
ATOM 2196 C C . GLU B 1 142 ? 4.598 -21.891 -9.516 1 74.62 142 GLU B C 1
ATOM 2198 O O . GLU B 1 142 ? 3.869 -21.406 -10.383 1 74.62 142 GLU B O 1
#

Solvent-accessible surface area (backbone atoms only — not comparable to full-atom values): 16286 Å² total; per-residue (Å²): 135,85,73,90,68,78,77,66,74,78,71,69,74,66,83,63,79,72,73,66,66,80,52,74,80,58,64,70,68,60,77,88,61,82,84,71,76,51,83,54,49,67,63,52,35,52,52,46,48,51,53,48,50,73,70,43,62,86,50,69,66,40,68,71,60,37,39,53,47,16,40,50,50,15,46,50,47,47,52,56,55,55,70,72,63,50,82,54,39,33,38,42,21,37,17,38,32,30,41,42,92,21,87,49,71,25,74,11,70,39,70,53,64,54,60,77,58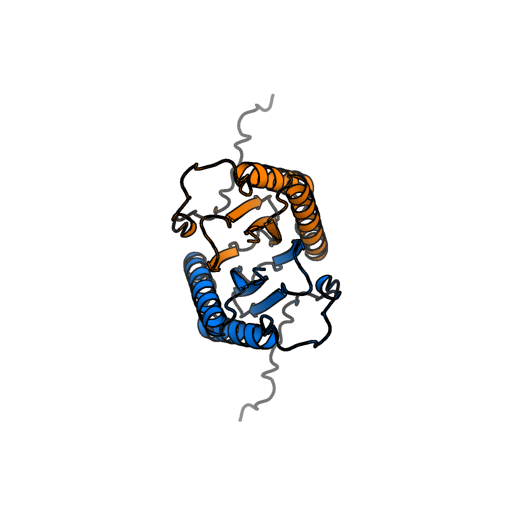,31,49,69,34,73,43,77,47,71,53,93,38,22,33,35,40,37,39,38,35,37,42,57,48,104,136,84,73,88,68,80,76,66,75,79,72,70,74,64,84,61,79,73,74,65,68,80,49,76,81,59,65,69,70,60,74,89,62,80,84,72,75,54,83,54,48,67,62,54,34,53,52,46,46,52,54,49,51,75,69,43,62,87,49,69,66,40,68,72,60,36,39,54,48,16,39,51,50,14,47,51,48,46,53,54,56,56,71,72,63,52,83,53,40,33,38,41,19,37,18,37,29,30,40,44,90,20,87,48,71,25,77,11,71,40,69,53,63,56,59,79,58,30,50,67,34,71,44,76,46,71,51,93,38,21,34,35,40,37,40,39,36,35,40,58,49,105

InterPro domains:
  IPR005334 Dynein light chain Tctex-1-like [PF03645] (44-137)
  IPR005334 Dynein light chain Tctex-1-like [PTHR21255] (36-141)
  IPR038586 Tctex-1-like superfamily [G3DSA:3.30.1140.40] (42-140)